Protein AF-A0A7X7YAS2-F1 (afdb_monomer)

Sequence (289 aa):
MLFSEEYGITCIGDEDWFDPILHQDTLLFIDPFAVFKSNDDLFKDSYSEIMYFFQQAFELIATSGGNKNHLSYKKAESMLLFPEVNALCLGYSKTRQGSGTGPQWAKTLTANINYIISRGVTHLSHFEELGILCEGIGPDRLSDMTANLLKNRLITYTQRICNIYNVPMKKVLVRGAYFDYTFKRWIDDQVLLPLNPYKKNSPVILVPKSFLNVLPEINSDDFSETMQLAERLRNDFNYEVDRNLDKEKIAQIAIENYDLVKEYIEIVEKRDAPNFGKLMKKTLRYVWY

Nearest PDB structures (foldseek):
  8ieq-assembly1_A  TM=1.763E-01  e=3.950E+00  Homo sapiens
  6bar-assembly1_A  TM=1.707E-01  e=6.396E+00  Thermus thermophilus HB8

Structure (mmCIF, N/CA/C/O backbone):
data_AF-A0A7X7YAS2-F1
#
_entry.id   AF-A0A7X7YAS2-F1
#
loop_
_atom_site.group_PDB
_atom_site.id
_atom_site.type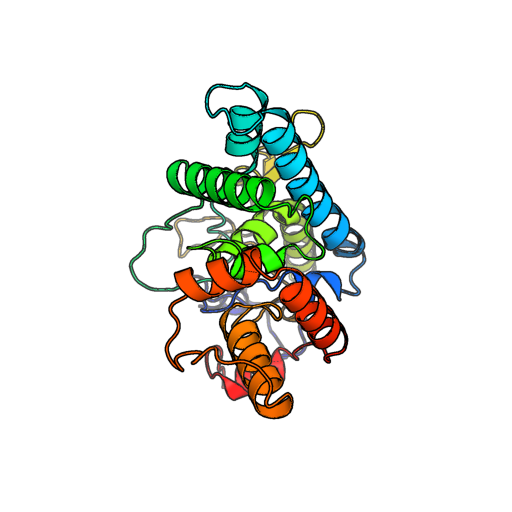_symbol
_atom_site.label_atom_id
_atom_site.label_alt_id
_atom_site.label_comp_id
_atom_site.label_asym_id
_atom_site.label_entity_id
_atom_site.label_seq_id
_atom_site.pdbx_PDB_ins_code
_atom_site.Cartn_x
_atom_site.Cartn_y
_atom_site.Cartn_z
_atom_site.occupancy
_atom_site.B_iso_or_equiv
_atom_site.auth_seq_id
_atom_site.auth_comp_id
_atom_site.auth_asym_id
_atom_site.auth_atom_id
_atom_site.pdbx_PDB_model_num
ATOM 1 N N . MET A 1 1 ? -8.447 -10.712 21.192 1.00 90.31 1 MET A N 1
ATOM 2 C CA . MET A 1 1 ? -8.880 -9.315 21.246 1.00 90.31 1 MET A CA 1
ATOM 3 C C . MET A 1 1 ? -8.922 -8.730 19.855 1.00 90.31 1 MET A C 1
ATOM 5 O O . MET A 1 1 ? -7.872 -8.421 19.278 1.00 90.31 1 MET A O 1
ATOM 9 N N . LEU A 1 2 ? -10.138 -8.677 19.334 1.00 93.88 2 LEU A N 1
ATOM 10 C CA . LEU A 1 2 ? -10.547 -7.910 18.168 1.00 93.88 2 LEU A CA 1
ATOM 11 C C . LEU A 1 2 ? -10.704 -6.426 18.530 1.00 93.88 2 LEU A C 1
ATOM 13 O O . LEU A 1 2 ? -10.742 -6.065 19.709 1.00 93.88 2 LEU A O 1
ATOM 17 N N . PHE A 1 3 ? -10.782 -5.561 17.522 1.00 95.69 3 PHE A N 1
ATOM 18 C CA . PHE A 1 3 ? -11.054 -4.142 17.733 1.00 95.69 3 PHE A CA 1
ATOM 19 C C . PHE A 1 3 ? -12.473 -3.930 18.267 1.00 95.69 3 PHE A C 1
ATOM 21 O O . PHE A 1 3 ? -12.659 -3.134 19.186 1.00 95.69 3 PHE A O 1
ATOM 28 N N . SER A 1 4 ? -13.454 -4.666 17.738 1.00 95.81 4 SER A N 1
ATOM 29 C CA . SER A 1 4 ? -14.837 -4.611 18.224 1.00 95.81 4 SER A CA 1
ATOM 30 C C . SER A 1 4 ? -14.941 -4.966 19.711 1.00 95.81 4 SER A C 1
ATOM 32 O O . SER A 1 4 ? -15.510 -4.196 20.482 1.00 95.81 4 SER A O 1
ATOM 34 N N . GLU A 1 5 ? -14.322 -6.075 20.124 1.00 95.00 5 GLU A N 1
ATOM 35 C CA . GLU A 1 5 ? -14.284 -6.548 21.513 1.00 95.00 5 GLU A CA 1
ATOM 36 C C . GLU A 1 5 ? -13.654 -5.513 22.456 1.00 95.00 5 GLU A C 1
ATOM 38 O O . GLU A 1 5 ? -14.217 -5.214 23.508 1.00 95.00 5 GLU A O 1
ATOM 43 N N . GLU A 1 6 ? -12.511 -4.935 22.069 1.00 95.88 6 GLU A N 1
ATOM 44 C CA . GLU A 1 6 ? -11.782 -3.952 22.883 1.00 95.88 6 GLU A CA 1
ATOM 45 C C . GLU A 1 6 ? -12.606 -2.683 23.142 1.00 95.88 6 GLU A C 1
ATOM 47 O O . GLU A 1 6 ? -12.538 -2.104 24.226 1.00 95.88 6 GLU A O 1
ATOM 52 N N . TYR A 1 7 ? -13.403 -2.255 22.161 1.00 95.56 7 TYR A N 1
ATOM 53 C CA . TYR A 1 7 ? -14.210 -1.038 22.254 1.00 95.56 7 TYR A CA 1
ATOM 54 C C . TYR A 1 7 ? -15.697 -1.288 22.534 1.00 95.56 7 TYR A C 1
ATOM 56 O O . TYR A 1 7 ? -16.487 -0.345 22.497 1.00 95.56 7 TYR A O 1
ATOM 64 N N . GLY A 1 8 ? -16.089 -2.528 22.844 1.00 94.69 8 GLY A N 1
ATOM 65 C CA . GLY A 1 8 ? -17.472 -2.879 23.178 1.00 94.69 8 GLY A CA 1
ATOM 66 C C . GLY A 1 8 ? -18.460 -2.709 22.019 1.00 94.69 8 GLY A C 1
ATOM 67 O O . GLY A 1 8 ? -19.639 -2.435 22.248 1.00 94.69 8 GLY A O 1
ATOM 68 N N . ILE A 1 9 ? -17.995 -2.847 20.777 1.00 94.88 9 ILE A N 1
ATOM 69 C CA . ILE A 1 9 ? -18.831 -2.780 19.578 1.00 94.88 9 ILE A CA 1
ATOM 70 C C . ILE A 1 9 ? -19.517 -4.133 19.388 1.00 94.88 9 ILE A C 1
ATOM 72 O O . ILE A 1 9 ? -18.859 -5.166 19.299 1.00 94.88 9 ILE A O 1
ATOM 76 N N . THR A 1 10 ? -20.847 -4.134 19.304 1.00 91.25 10 THR A N 1
ATOM 77 C CA . THR A 1 10 ? -21.601 -5.344 18.953 1.00 91.25 10 THR A CA 1
ATOM 78 C C . THR A 1 10 ? -21.693 -5.450 17.438 1.00 91.25 10 THR A C 1
ATOM 80 O O . THR A 1 10 ? -22.429 -4.681 16.821 1.00 91.25 10 THR A O 1
ATOM 83 N N . CYS A 1 11 ? -20.944 -6.385 16.855 1.00 86.44 11 CYS A N 1
ATOM 84 C CA . CYS A 1 11 ? -21.021 -6.687 15.430 1.00 86.44 11 CYS A CA 1
ATOM 85 C C . CYS A 1 11 ? -22.082 -7.761 15.151 1.00 86.44 11 CYS A C 1
ATOM 87 O O . CYS A 1 11 ? -22.147 -8.771 15.854 1.00 86.44 11 CYS A O 1
ATOM 89 N N . ILE A 1 12 ? -22.896 -7.555 14.119 1.00 83.25 12 ILE A N 1
ATOM 90 C CA . ILE A 1 12 ? -23.924 -8.495 13.647 1.00 83.25 12 ILE A CA 1
ATOM 91 C C . ILE A 1 12 ? -23.483 -9.266 12.391 1.00 83.25 12 ILE A C 1
ATOM 93 O O . ILE A 1 12 ? -24.159 -10.211 11.981 1.00 83.25 12 ILE A O 1
ATOM 97 N N . GLY A 1 13 ? -22.325 -8.917 11.819 1.00 79.12 13 GLY A N 1
ATOM 98 C CA . GLY A 1 13 ? -21.629 -9.668 10.773 1.00 79.12 13 GLY A CA 1
ATOM 99 C C . GLY A 1 13 ? -21.757 -9.087 9.363 1.00 79.12 13 GLY A C 1
ATOM 100 O O . GLY A 1 13 ? -21.031 -9.532 8.468 1.00 79.12 13 GLY A O 1
ATOM 101 N N . ASP A 1 14 ? -22.629 -8.100 9.157 1.00 84.25 14 ASP A N 1
ATOM 102 C CA . ASP A 1 14 ? -22.834 -7.400 7.883 1.00 84.25 14 ASP A CA 1
ATOM 103 C C . ASP A 1 14 ? -21.999 -6.116 7.751 1.00 84.25 14 ASP A C 1
ATOM 105 O O . ASP A 1 14 ? -22.081 -5.432 6.735 1.00 84.25 14 ASP A O 1
ATOM 109 N N . GLU A 1 15 ? -21.158 -5.801 8.739 1.00 90.12 15 GLU A N 1
ATOM 110 C CA . GLU A 1 15 ? -20.348 -4.592 8.714 1.00 90.12 15 GLU A CA 1
ATOM 111 C C . GLU A 1 15 ? -19.335 -4.624 7.567 1.00 90.12 15 GLU A C 1
ATOM 113 O O . GLU A 1 15 ? -18.585 -5.591 7.410 1.00 90.12 15 GLU A O 1
ATOM 118 N N . ASP A 1 16 ? -19.224 -3.526 6.825 1.00 91.19 16 ASP A N 1
ATOM 119 C CA . ASP A 1 16 ? -18.300 -3.436 5.689 1.00 91.19 16 ASP A CA 1
ATOM 120 C C . ASP A 1 16 ? -16.828 -3.268 6.098 1.00 91.19 16 ASP A C 1
ATOM 122 O O . ASP A 1 16 ? -15.933 -3.422 5.266 1.00 91.19 16 ASP A O 1
ATOM 126 N N . TRP A 1 17 ? -16.546 -2.958 7.367 1.00 94.44 17 TRP A N 1
ATOM 127 C CA . TRP A 1 17 ? -15.192 -2.741 7.877 1.00 94.44 17 TRP A CA 1
ATOM 128 C C . TRP A 1 17 ? -14.583 -4.024 8.434 1.00 94.44 17 TRP A C 1
ATOM 130 O O . TRP A 1 17 ? -15.257 -4.845 9.054 1.00 94.44 17 TRP A O 1
ATOM 140 N N . PHE A 1 18 ? -13.292 -4.223 8.188 1.00 94.69 18 PHE A N 1
ATOM 141 C CA . PHE A 1 18 ? -12.548 -5.349 8.732 1.00 94.69 18 PHE A CA 1
ATOM 142 C C . PHE A 1 18 ? -12.268 -5.116 10.210 1.00 94.69 18 PHE A C 1
ATOM 144 O O . PHE A 1 18 ? -11.725 -4.073 10.563 1.00 94.69 18 PHE A O 1
ATOM 151 N N . ASP A 1 19 ? -12.595 -6.102 11.042 1.00 94.50 19 ASP A N 1
ATOM 152 C CA . ASP A 1 19 ? -12.338 -6.083 12.476 1.00 94.50 19 ASP A CA 1
ATOM 153 C C . ASP A 1 19 ? -10.987 -6.754 12.785 1.00 94.50 19 ASP A C 1
ATOM 155 O O . ASP A 1 19 ? -10.897 -7.992 12.779 1.00 94.50 19 ASP A O 1
ATOM 159 N N . PRO A 1 20 ? -9.904 -5.967 12.974 1.00 93.19 20 PRO A N 1
ATOM 160 C CA . PRO A 1 20 ? -8.566 -6.510 13.108 1.00 93.19 20 PRO A CA 1
ATOM 161 C C . PRO A 1 20 ? -8.332 -7.141 14.478 1.00 93.19 20 PRO A C 1
ATOM 163 O O . PRO A 1 20 ? -8.783 -6.657 15.516 1.00 93.19 20 PRO A O 1
ATOM 166 N N . ILE A 1 21 ? -7.489 -8.170 14.494 1.00 92.44 21 ILE A N 1
ATOM 167 C CA . ILE A 1 21 ? -6.924 -8.701 15.732 1.00 92.44 21 ILE A CA 1
ATOM 168 C C . ILE A 1 21 ? -5.838 -7.728 16.214 1.00 92.44 21 ILE A C 1
ATOM 170 O O . ILE A 1 21 ? -4.837 -7.522 15.540 1.00 92.44 21 ILE A O 1
ATOM 174 N N . LEU A 1 22 ? -5.997 -7.122 17.391 1.00 91.94 22 LEU A N 1
ATOM 175 C CA . LEU A 1 22 ? -5.127 -6.008 17.799 1.00 91.94 22 LEU A CA 1
ATOM 176 C C . LEU A 1 22 ? -3.708 -6.426 18.218 1.00 91.94 22 LEU A C 1
ATOM 178 O O . LEU A 1 22 ? -2.770 -5.633 18.133 1.00 91.94 22 LEU A O 1
ATOM 182 N N . HIS A 1 23 ? -3.522 -7.663 18.669 1.00 88.69 23 HIS A N 1
ATOM 183 C CA . HIS A 1 23 ? -2.246 -8.137 19.218 1.00 88.69 23 HIS A CA 1
ATOM 184 C C . HIS A 1 23 ? -1.379 -8.904 18.206 1.00 88.69 23 HIS A C 1
ATOM 186 O O . HIS A 1 23 ? -0.252 -9.271 18.532 1.00 88.69 23 HIS A O 1
ATOM 192 N N . GLN A 1 24 ? -1.872 -9.145 16.990 1.00 86.94 24 GLN A N 1
ATOM 193 C CA . GLN A 1 24 ? -1.135 -9.842 15.934 1.00 86.94 24 GLN A CA 1
ATOM 194 C C . GLN A 1 24 ? -1.603 -9.388 14.556 1.00 86.94 24 GLN A C 1
ATOM 196 O O . GLN A 1 24 ? -2.722 -8.913 14.408 1.00 86.94 24 GLN A O 1
ATOM 201 N N . ASP A 1 25 ? -0.773 -9.584 13.539 1.00 86.38 25 ASP A N 1
ATOM 202 C CA . ASP A 1 25 ? -1.177 -9.263 12.174 1.00 86.38 25 ASP A CA 1
ATOM 203 C C . ASP A 1 25 ? -1.967 -10.421 11.552 1.00 86.38 25 ASP A C 1
ATOM 205 O O . ASP A 1 25 ? -1.666 -11.600 11.772 1.00 86.38 25 ASP A O 1
ATOM 209 N N . THR A 1 26 ? -2.999 -10.082 10.782 1.00 87.69 26 THR A N 1
ATOM 210 C CA . THR A 1 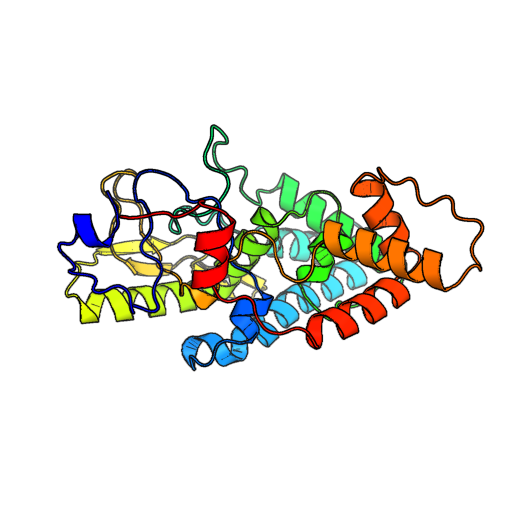26 ? -3.795 -11.058 10.030 1.00 87.69 26 THR A CA 1
ATOM 211 C C . THR A 1 26 ? -3.186 -11.237 8.643 1.00 87.69 26 THR A C 1
ATOM 213 O O . THR A 1 26 ? -2.876 -10.246 7.987 1.00 87.69 26 THR A O 1
ATOM 216 N N . LEU A 1 27 ? -3.040 -12.486 8.177 1.00 88.25 27 LEU A N 1
ATOM 217 C CA . LEU A 1 27 ? -2.426 -12.827 6.883 1.00 88.25 27 LEU A CA 1
ATOM 218 C C . LEU A 1 27 ? -3.356 -12.522 5.689 1.00 88.25 27 LEU A C 1
ATOM 220 O O . LEU A 1 27 ? -3.785 -13.414 4.946 1.00 88.25 27 LEU A O 1
ATOM 224 N N . LEU A 1 28 ? -3.669 -11.240 5.556 1.00 90.06 28 LEU A N 1
ATOM 225 C CA . LEU A 1 28 ? -4.466 -10.589 4.530 1.00 90.06 28 LEU A CA 1
ATOM 226 C C . LEU A 1 28 ? -3.710 -9.343 4.061 1.00 90.06 28 LEU A C 1
ATOM 228 O O . LEU A 1 28 ? -2.902 -8.778 4.800 1.00 90.06 28 LEU A O 1
ATOM 232 N N . PHE A 1 29 ? -3.993 -8.929 2.836 1.00 90.69 29 PHE A N 1
ATOM 233 C CA . PHE A 1 29 ? -3.328 -7.831 2.148 1.00 90.69 29 PHE A CA 1
ATOM 234 C C . PHE A 1 29 ? -4.380 -6.930 1.507 1.00 90.69 29 PHE A C 1
ATOM 236 O O . PHE A 1 29 ? -5.430 -7.418 1.089 1.00 90.69 29 PHE A O 1
ATOM 243 N N . ILE A 1 30 ? -4.103 -5.630 1.430 1.00 91.75 30 ILE A N 1
ATOM 244 C CA . ILE A 1 30 ? -4.902 -4.708 0.624 1.00 91.75 30 ILE A CA 1
ATOM 245 C C . ILE A 1 30 ? -4.602 -5.000 -0.846 1.00 91.75 30 ILE A C 1
ATOM 247 O O . ILE A 1 30 ? -3.454 -4.898 -1.280 1.00 91.75 30 ILE A O 1
ATOM 251 N N . ASP A 1 31 ? -5.637 -5.369 -1.589 1.00 89.69 31 ASP A N 1
ATOM 252 C CA . ASP A 1 31 ? -5.585 -5.601 -3.027 1.00 89.69 31 ASP A CA 1
ATOM 253 C C . ASP A 1 31 ? -5.894 -4.284 -3.756 1.00 89.69 31 ASP A C 1
ATOM 255 O O . ASP A 1 31 ? -7.014 -3.776 -3.617 1.00 89.69 31 ASP A O 1
ATOM 259 N N . PRO A 1 32 ? -4.934 -3.684 -4.487 1.00 87.56 32 PRO A N 1
ATOM 260 C CA . PRO A 1 32 ? -5.156 -2.387 -5.122 1.00 87.56 32 PRO A CA 1
ATOM 261 C C . PRO A 1 32 ? -6.325 -2.455 -6.114 1.00 87.56 32 PRO A C 1
ATOM 263 O O . PRO A 1 32 ? -7.181 -1.571 -6.112 1.00 87.56 32 PRO A O 1
ATOM 266 N N . PHE A 1 33 ? -6.468 -3.566 -6.834 1.00 83.50 33 PHE A N 1
ATOM 267 C CA . PHE A 1 33 ? -7.555 -3.786 -7.775 1.00 83.50 33 PHE A CA 1
ATOM 268 C C . PHE A 1 33 ? -8.931 -3.780 -7.100 1.00 83.50 33 PHE A C 1
ATOM 270 O O . PHE A 1 33 ? -9.890 -3.188 -7.603 1.00 83.50 33 PHE A O 1
ATOM 277 N N . ALA A 1 34 ? -9.027 -4.371 -5.907 1.00 86.19 34 ALA A N 1
ATOM 278 C CA . ALA A 1 34 ? -10.258 -4.362 -5.123 1.00 86.19 34 ALA A CA 1
ATOM 279 C C . ALA A 1 34 ? -10.615 -2.952 -4.623 1.00 86.19 34 ALA A C 1
ATOM 281 O O . ALA A 1 34 ? -11.795 -2.596 -4.565 1.00 86.19 34 ALA A O 1
ATOM 282 N N . VAL A 1 35 ? -9.610 -2.120 -4.324 1.00 88.38 35 VAL A N 1
ATOM 283 C CA . VAL A 1 35 ? -9.818 -0.699 -4.014 1.00 88.38 35 VAL A CA 1
ATOM 284 C C . VAL A 1 35 ? -10.406 0.039 -5.220 1.00 88.38 35 VAL A C 1
ATOM 286 O O . VAL A 1 35 ? -11.300 0.868 -5.050 1.00 88.38 35 VAL A O 1
ATOM 289 N N . PHE A 1 36 ? -9.952 -0.263 -6.439 1.00 81.56 36 PHE A N 1
ATOM 290 C CA . PHE A 1 36 ? -10.430 0.405 -7.660 1.00 81.56 36 PHE A CA 1
ATOM 291 C C . PHE A 1 36 ? -11.895 0.093 -7.967 1.00 81.56 36 PHE A C 1
ATOM 293 O O . PHE A 1 36 ? -12.605 0.934 -8.512 1.00 81.56 36 PHE A O 1
ATOM 300 N N . LYS A 1 37 ? -12.371 -1.090 -7.565 1.00 81.75 37 LYS A N 1
ATOM 301 C CA . LYS A 1 37 ? -13.780 -1.496 -7.683 1.00 81.75 37 LYS A CA 1
ATOM 302 C C . LYS A 1 37 ? -14.670 -0.960 -6.547 1.00 81.75 37 LYS A C 1
ATOM 304 O O . LYS A 1 37 ? -15.840 -1.332 -6.463 1.00 81.75 37 LYS A O 1
ATOM 309 N N . SER A 1 38 ? -14.140 -0.116 -5.656 1.00 86.06 38 SER A N 1
ATOM 310 C CA . SER A 1 38 ? -14.908 0.483 -4.562 1.00 86.06 38 SER A CA 1
ATOM 311 C C . SER A 1 38 ? -16.034 1.385 -5.072 1.00 86.06 38 SER A C 1
ATOM 313 O O . SER A 1 38 ? -15.819 2.233 -5.933 1.00 86.06 38 SER A O 1
ATOM 315 N N . ASN A 1 39 ? -17.212 1.274 -4.453 1.00 86.69 39 ASN A N 1
ATOM 316 C CA . ASN A 1 39 ? -18.335 2.194 -4.670 1.00 86.69 39 ASN A CA 1
ATOM 317 C C . ASN A 1 39 ? -18.395 3.339 -3.635 1.00 86.69 39 ASN A C 1
ATOM 319 O O . ASN A 1 39 ? -19.285 4.180 -3.718 1.00 86.69 39 ASN A O 1
ATOM 323 N N . ASP A 1 40 ? -17.496 3.374 -2.642 1.00 92.44 40 ASP A N 1
ATOM 324 C CA . ASP A 1 40 ? -17.414 4.492 -1.687 1.00 92.44 40 ASP A CA 1
ATOM 325 C C . ASP A 1 40 ? -16.691 5.678 -2.338 1.00 92.44 40 ASP A C 1
ATOM 327 O O . ASP A 1 40 ? -15.519 5.573 -2.717 1.00 92.44 40 ASP A O 1
ATOM 331 N N . ASP A 1 41 ? -17.383 6.818 -2.414 1.00 93.62 41 ASP A N 1
ATOM 332 C CA . ASP A 1 41 ? -16.883 8.078 -2.974 1.00 93.62 41 ASP A CA 1
ATOM 333 C C . ASP A 1 41 ? -15.540 8.520 -2.373 1.00 93.62 41 ASP A C 1
ATOM 335 O O . ASP A 1 41 ? -14.739 9.155 -3.059 1.00 93.62 41 ASP A O 1
ATOM 339 N N . LEU A 1 42 ? -15.248 8.155 -1.116 1.00 95.25 42 LEU A N 1
ATOM 340 C CA . LEU A 1 42 ? -13.961 8.439 -0.475 1.00 95.25 42 LEU A CA 1
ATOM 341 C C . LEU A 1 42 ? -12.776 7.854 -1.257 1.00 95.25 42 LEU A C 1
ATOM 343 O O . LEU A 1 42 ? -11.693 8.439 -1.238 1.00 95.25 42 LEU A O 1
ATOM 347 N N . PHE A 1 43 ? -12.979 6.728 -1.945 1.00 95.19 43 PHE A N 1
ATOM 348 C CA . PHE A 1 43 ? -11.939 5.975 -2.646 1.00 95.19 43 PHE A CA 1
ATOM 349 C C . PHE A 1 43 ? -12.028 6.056 -4.174 1.00 95.19 43 PHE A C 1
ATOM 351 O O . PHE A 1 43 ? -11.180 5.467 -4.842 1.00 95.19 43 PHE A O 1
ATOM 358 N N . LYS A 1 44 ? -12.980 6.810 -4.734 1.00 90.62 44 LYS A N 1
ATOM 359 C CA . LYS A 1 44 ? -13.249 6.874 -6.180 1.00 90.62 44 LYS A CA 1
ATOM 360 C C . LYS A 1 44 ? -12.019 7.188 -7.047 1.00 90.62 44 LYS A C 1
ATOM 362 O O . LYS A 1 44 ? -11.848 6.590 -8.102 1.00 90.62 44 LYS A O 1
ATOM 367 N N . ASP A 1 45 ? -11.140 8.076 -6.583 1.00 91.38 45 ASP A N 1
ATOM 368 C CA . ASP A 1 45 ? -9.948 8.509 -7.335 1.00 91.38 45 ASP A CA 1
ATOM 369 C C . ASP A 1 45 ? -8.661 7.758 -6.943 1.00 91.38 45 ASP A C 1
ATOM 371 O O . ASP A 1 45 ? -7.563 8.139 -7.354 1.00 91.38 45 ASP A O 1
ATOM 375 N N . SER A 1 46 ? -8.768 6.690 -6.140 1.00 92.69 46 SER A N 1
ATOM 376 C CA . SER A 1 46 ? -7.603 5.974 -5.593 1.00 92.69 46 SER A CA 1
ATOM 377 C C . SER A 1 46 ? -6.706 5.399 -6.688 1.00 92.69 46 SER A C 1
ATOM 379 O O . SER A 1 46 ? -5.486 5.496 -6.586 1.00 92.69 46 SER A O 1
ATOM 381 N N . TYR A 1 47 ? -7.303 4.841 -7.747 1.00 89.75 47 TYR A N 1
ATOM 382 C CA . TYR A 1 47 ? -6.565 4.277 -8.878 1.00 89.75 47 TYR A CA 1
ATOM 383 C C . TYR A 1 47 ? -5.716 5.327 -9.586 1.00 89.75 47 TYR A C 1
ATOM 385 O O . TYR A 1 47 ? -4.497 5.196 -9.675 1.00 89.75 47 TYR A O 1
ATOM 393 N N . SER A 1 48 ? -6.364 6.404 -10.037 1.00 90.81 48 SER A N 1
ATOM 394 C CA . SER A 1 48 ? -5.717 7.500 -10.753 1.00 90.81 48 SER A CA 1
ATOM 395 C C . SER A 1 48 ? -4.593 8.118 -9.929 1.00 90.81 48 SER A C 1
ATOM 397 O O . SER A 1 48 ? -3.542 8.445 -10.473 1.00 90.81 48 SER A O 1
ATOM 399 N N . GLU A 1 49 ? -4.780 8.246 -8.613 1.00 93.19 49 GLU A N 1
ATOM 400 C CA . GLU A 1 49 ? -3.746 8.762 -7.721 1.00 93.19 49 GLU A CA 1
ATOM 401 C C . GLU A 1 49 ? -2.540 7.820 -7.601 1.00 93.19 49 GLU A C 1
ATOM 403 O O . GLU A 1 49 ? -1.398 8.269 -7.728 1.00 93.19 49 GLU A O 1
ATOM 408 N N . ILE A 1 50 ? -2.775 6.519 -7.398 1.00 93.88 50 ILE A N 1
ATOM 409 C CA . ILE A 1 50 ? -1.700 5.521 -7.316 1.00 93.88 50 ILE A CA 1
ATOM 410 C C . ILE A 1 50 ? -0.921 5.480 -8.634 1.00 93.88 50 ILE A C 1
ATOM 412 O O . ILE A 1 50 ? 0.308 5.579 -8.630 1.00 93.88 50 ILE A O 1
ATOM 416 N N . MET A 1 51 ? -1.622 5.413 -9.767 1.00 92.88 51 MET A N 1
ATOM 417 C CA . MET A 1 51 ? -0.995 5.417 -11.088 1.00 92.88 51 MET A CA 1
ATOM 418 C C . MET A 1 51 ? -0.203 6.701 -11.336 1.00 92.88 51 MET A C 1
ATOM 420 O O . MET A 1 51 ? 0.935 6.639 -11.801 1.00 92.88 51 MET A O 1
ATOM 424 N N . TYR A 1 52 ? -0.744 7.862 -10.959 1.00 94.56 52 TYR A N 1
ATOM 425 C CA . TYR A 1 52 ? -0.045 9.139 -11.090 1.00 94.56 52 TYR A CA 1
ATOM 426 C C . TYR A 1 52 ? 1.245 9.189 -10.261 1.00 94.56 52 TYR A C 1
ATOM 428 O O . TYR A 1 52 ? 2.273 9.670 -10.745 1.00 94.56 52 TYR A O 1
ATOM 436 N N . PHE A 1 53 ? 1.239 8.649 -9.039 1.00 95.81 53 PHE A N 1
ATOM 437 C CA . PHE A 1 53 ? 2.444 8.548 -8.215 1.00 95.81 53 PHE A CA 1
ATOM 438 C C . PHE A 1 53 ? 3.557 7.753 -8.916 1.00 95.81 53 PHE A C 1
ATOM 440 O O . PHE A 1 53 ? 4.695 8.231 -9.007 1.00 95.81 53 PHE A O 1
ATOM 447 N N . PHE A 1 54 ? 3.240 6.563 -9.438 1.00 94.38 54 PHE A N 1
ATOM 448 C CA . PHE A 1 54 ? 4.236 5.729 -10.116 1.00 94.38 54 PHE A CA 1
ATOM 449 C C . PHE A 1 54 ? 4.661 6.313 -11.457 1.00 94.38 54 PHE A C 1
ATOM 451 O O . PHE A 1 54 ? 5.851 6.290 -11.760 1.00 94.38 54 PHE A O 1
ATOM 458 N N . GLN A 1 55 ? 3.750 6.938 -12.200 1.00 94.06 55 GLN A N 1
ATOM 459 C CA . GLN A 1 55 ? 4.088 7.661 -13.422 1.00 94.06 55 GLN A CA 1
ATOM 460 C C . GLN A 1 55 ? 5.142 8.750 -13.157 1.00 94.06 55 GLN A C 1
ATOM 462 O O . GLN A 1 55 ? 6.152 8.822 -13.856 1.00 94.06 55 GLN A O 1
ATOM 467 N N . GLN A 1 56 ? 4.985 9.540 -12.087 1.00 95.31 56 GLN A N 1
ATOM 468 C CA . GLN A 1 56 ? 5.991 10.533 -11.690 1.00 95.31 56 GLN A CA 1
ATOM 469 C C . GLN A 1 56 ? 7.345 9.893 -11.334 1.00 95.31 56 GLN A C 1
ATOM 471 O O . GLN A 1 56 ? 8.398 10.464 -11.630 1.00 95.31 56 GLN A O 1
ATOM 476 N N . ALA A 1 57 ? 7.346 8.712 -10.708 1.00 95.31 57 ALA A N 1
ATOM 477 C CA . ALA A 1 57 ? 8.578 7.979 -10.421 1.00 95.31 57 ALA A CA 1
ATOM 478 C C . ALA A 1 57 ? 9.258 7.475 -11.709 1.00 95.31 57 ALA A C 1
ATOM 480 O O . ALA A 1 57 ? 10.465 7.671 -11.869 1.00 95.31 57 ALA A O 1
ATOM 481 N N . PHE A 1 58 ? 8.492 6.898 -12.643 1.00 94.88 58 PHE A N 1
ATOM 482 C CA . PHE A 1 58 ? 8.978 6.455 -13.954 1.00 94.88 58 PHE A CA 1
ATOM 483 C C . PHE A 1 58 ? 9.601 7.615 -14.738 1.00 94.88 58 PHE A C 1
ATOM 485 O O . PHE A 1 58 ? 10.736 7.502 -15.200 1.00 94.88 58 PHE A O 1
ATOM 492 N N . GLU A 1 59 ? 8.921 8.760 -14.817 1.00 95.06 59 GLU A N 1
ATOM 493 C CA . GLU A 1 59 ? 9.411 9.958 -15.513 1.00 95.06 59 GLU A CA 1
ATOM 494 C C . GLU A 1 59 ? 10.735 10.474 -14.936 1.00 95.06 59 GLU A C 1
ATOM 496 O O . GLU A 1 59 ? 11.661 10.807 -15.682 1.00 95.06 59 GLU A O 1
ATOM 501 N N . LEU A 1 60 ? 10.863 10.515 -13.607 1.00 96.56 60 LEU A N 1
ATOM 502 C CA . LEU A 1 60 ? 12.094 10.943 -12.940 1.00 96.56 60 LEU A CA 1
ATOM 503 C C . LEU A 1 60 ? 13.264 9.989 -13.210 1.00 96.56 60 LEU A C 1
ATOM 505 O O . LEU A 1 60 ? 14.393 10.446 -13.427 1.00 96.56 60 LEU A O 1
ATOM 509 N N . ILE A 1 61 ? 13.004 8.681 -13.206 1.00 96.50 61 ILE A N 1
ATOM 510 C CA . ILE A 1 61 ? 14.014 7.658 -13.493 1.00 96.50 61 ILE A CA 1
ATOM 511 C C . ILE A 1 61 ? 14.414 7.718 -14.971 1.00 96.50 61 ILE A C 1
ATOM 513 O O . ILE A 1 61 ? 15.609 7.792 -15.264 1.00 96.50 61 ILE A O 1
ATOM 517 N N . ALA A 1 62 ? 13.456 7.807 -15.893 1.00 94.69 62 ALA A N 1
ATOM 518 C CA . ALA A 1 62 ? 13.725 7.955 -17.323 1.00 94.69 62 ALA A CA 1
ATOM 519 C C . ALA A 1 62 ? 14.547 9.222 -17.618 1.00 94.69 62 ALA A C 1
ATOM 521 O O . ALA A 1 62 ? 15.574 9.153 -18.292 1.00 94.69 62 ALA A O 1
ATOM 522 N N . THR A 1 63 ? 14.174 10.360 -17.020 1.00 95.56 63 THR A N 1
ATOM 523 C CA . THR A 1 63 ? 14.903 11.639 -17.144 1.00 95.56 63 THR A CA 1
ATOM 524 C C . THR A 1 63 ? 16.355 11.525 -16.684 1.00 95.56 63 THR A C 1
ATOM 526 O O . THR A 1 63 ? 17.233 12.210 -17.200 1.00 95.56 63 THR A O 1
ATOM 529 N N . SER A 1 64 ? 16.635 10.662 -15.705 1.00 96.38 64 SER A N 1
ATOM 530 C CA . SER A 1 64 ? 17.997 10.459 -15.211 1.00 96.38 64 SER A CA 1
ATOM 531 C C . SER A 1 64 ? 18.894 9.637 -16.144 1.00 96.38 64 SER A C 1
ATOM 533 O O . SER A 1 64 ? 20.097 9.551 -15.886 1.00 96.38 64 SER A O 1
ATOM 535 N N . GLY A 1 65 ? 18.331 8.981 -17.168 1.00 93.19 65 GLY A N 1
ATOM 536 C CA . GLY A 1 65 ? 19.051 8.024 -18.015 1.00 93.19 65 GLY A CA 1
ATOM 537 C C . GLY A 1 65 ? 19.646 6.846 -17.231 1.00 93.19 65 GLY A C 1
ATOM 538 O O . GLY A 1 65 ? 20.682 6.311 -17.615 1.00 93.19 65 GLY A O 1
ATOM 539 N N . GLY A 1 66 ? 19.065 6.508 -16.075 1.00 89.06 66 GLY A N 1
ATOM 540 C CA . GLY A 1 66 ? 19.578 5.492 -15.151 1.00 89.06 66 GLY A CA 1
ATOM 541 C C . GLY A 1 66 ? 20.819 5.889 -14.349 1.00 89.06 66 GLY A C 1
ATOM 542 O O . GLY A 1 66 ? 21.384 5.062 -13.626 1.00 89.06 66 GLY A O 1
ATOM 543 N N . ASN A 1 67 ? 21.253 7.151 -14.416 1.00 95.31 67 ASN A N 1
ATOM 544 C CA . ASN A 1 67 ? 22.371 7.632 -13.614 1.00 95.31 67 ASN A CA 1
ATOM 545 C C . ASN A 1 67 ? 21.950 7.836 -12.149 1.00 95.31 67 ASN A C 1
ATOM 547 O O . ASN A 1 67 ? 21.334 8.842 -11.795 1.00 95.31 67 ASN A O 1
ATOM 551 N N . LYS A 1 68 ? 22.388 6.926 -11.272 1.00 94.50 68 LYS A N 1
ATOM 552 C CA . LYS A 1 68 ? 22.104 6.947 -9.823 1.00 94.50 68 LYS A CA 1
ATOM 553 C C . LYS A 1 68 ? 22.546 8.230 -9.104 1.00 94.50 68 LYS A C 1
ATOM 555 O O . LYS A 1 68 ? 22.022 8.563 -8.043 1.00 94.50 68 LYS A O 1
ATOM 560 N N . ASN A 1 69 ? 23.510 8.965 -9.661 1.00 95.62 69 ASN A N 1
ATOM 561 C CA . ASN A 1 69 ? 23.980 10.227 -9.088 1.00 95.62 69 ASN A CA 1
ATOM 562 C C . ASN A 1 69 ? 23.148 11.442 -9.523 1.00 95.62 69 ASN A C 1
ATOM 564 O O . ASN A 1 69 ? 23.268 12.498 -8.895 1.00 95.62 69 ASN A O 1
ATOM 568 N N . HIS A 1 70 ? 22.305 11.298 -10.549 1.00 97.75 70 HIS A N 1
ATOM 569 C CA . HIS A 1 70 ? 21.442 12.357 -11.058 1.00 97.75 70 HIS A CA 1
ATOM 570 C C . HIS A 1 70 ? 20.373 12.753 -10.030 1.00 97.75 70 HIS A C 1
ATOM 572 O O . HIS A 1 70 ? 19.831 11.909 -9.312 1.00 97.75 70 HIS A O 1
ATOM 578 N N . LEU A 1 71 ? 20.028 14.044 -9.982 1.00 96.88 71 LEU A N 1
ATOM 579 C CA . LEU A 1 71 ? 19.056 14.568 -9.018 1.00 96.88 71 LEU A CA 1
ATOM 580 C C . LEU A 1 71 ? 17.679 13.908 -9.169 1.00 96.88 71 LEU A C 1
ATOM 582 O O . LEU A 1 71 ? 17.090 13.519 -8.164 1.00 96.88 71 LEU A O 1
ATOM 586 N N . SER A 1 72 ? 17.199 13.711 -10.401 1.00 97.19 72 SER A N 1
ATOM 587 C CA . SER A 1 72 ? 15.920 13.030 -10.660 1.00 97.19 72 SER A CA 1
ATOM 588 C C . SER A 1 72 ? 15.902 11.585 -10.154 1.00 97.19 72 SER A C 1
ATOM 590 O O . SER A 1 72 ? 14.913 11.182 -9.551 1.00 97.19 72 SER A O 1
ATOM 592 N N . TYR A 1 73 ? 17.005 10.835 -10.293 1.00 97.56 73 TYR A N 1
ATOM 593 C CA . TYR A 1 73 ? 17.091 9.461 -9.781 1.00 97.56 73 TYR A CA 1
ATOM 594 C C . TYR A 1 73 ? 16.983 9.444 -8.253 1.00 97.56 73 TYR A C 1
ATOM 596 O O . TYR A 1 73 ? 16.155 8.738 -7.685 1.00 97.56 73 TYR A O 1
ATOM 604 N N . LYS A 1 74 ? 17.770 10.292 -7.575 1.00 96.69 74 LYS A N 1
ATOM 605 C CA . LYS A 1 74 ? 17.716 10.433 -6.109 1.00 96.69 74 LYS A CA 1
ATOM 606 C C . LYS A 1 74 ? 16.341 10.893 -5.629 1.00 96.69 74 LYS A C 1
ATOM 608 O O . LYS A 1 74 ? 15.894 10.497 -4.555 1.00 96.69 74 LYS A O 1
ATOM 613 N N . LYS A 1 75 ? 15.664 11.732 -6.419 1.00 97.00 75 LYS A N 1
ATOM 614 C CA . LYS A 1 75 ? 14.313 12.191 -6.112 1.00 97.00 75 LYS A CA 1
ATOM 615 C C . LYS A 1 75 ? 13.296 11.059 -6.225 1.00 97.00 75 LYS A C 1
ATOM 617 O O . LYS A 1 75 ? 12.507 10.909 -5.299 1.00 97.00 75 LYS A O 1
ATOM 622 N N . ALA A 1 76 ? 13.354 10.250 -7.284 1.00 96.44 76 ALA A N 1
ATOM 623 C CA . ALA A 1 76 ? 12.522 9.057 -7.422 1.00 96.44 76 ALA A CA 1
ATOM 624 C C . ALA A 1 76 ? 12.760 8.071 -6.269 1.00 96.44 76 ALA A C 1
ATOM 626 O O . ALA A 1 76 ? 11.804 7.641 -5.634 1.00 96.44 76 ALA A O 1
ATOM 627 N N . GLU A 1 77 ? 14.022 7.807 -5.914 1.00 96.12 77 GLU A N 1
ATOM 628 C CA . GLU A 1 77 ? 14.374 6.948 -4.774 1.00 96.12 77 GLU A CA 1
ATOM 629 C C . GLU A 1 77 ? 13.774 7.465 -3.457 1.00 96.12 77 GLU A C 1
ATOM 631 O O . GLU A 1 77 ? 13.221 6.695 -2.677 1.00 96.12 77 GLU A O 1
ATOM 636 N N . SER A 1 78 ? 13.806 8.782 -3.228 1.00 94.75 78 SER A N 1
ATOM 637 C CA . SER A 1 78 ? 13.161 9.399 -2.063 1.00 94.75 78 SER A CA 1
ATOM 638 C C . SER A 1 78 ? 11.632 9.324 -2.100 1.00 94.75 78 SER A C 1
ATOM 640 O O . SER A 1 78 ? 11.022 9.303 -1.033 1.00 94.75 78 SER A O 1
ATOM 642 N N . MET A 1 79 ? 11.005 9.347 -3.279 1.00 95.06 79 MET A N 1
ATOM 643 C CA . MET A 1 79 ? 9.552 9.179 -3.407 1.00 95.06 79 MET A CA 1
ATOM 644 C C . MET A 1 79 ? 9.153 7.743 -3.075 1.00 95.06 79 MET A C 1
ATOM 646 O O . MET A 1 79 ? 8.251 7.528 -2.271 1.00 95.06 79 MET A O 1
ATOM 650 N N . LEU A 1 80 ? 9.892 6.777 -3.625 1.00 94.50 80 LEU A N 1
ATOM 651 C CA . LEU A 1 80 ? 9.692 5.336 -3.456 1.00 94.50 80 LEU A CA 1
ATOM 652 C C . LEU A 1 80 ? 10.096 4.818 -2.062 1.00 94.50 80 LEU A C 1
ATOM 654 O O . LEU A 1 80 ? 9.976 3.627 -1.780 1.00 94.50 80 LEU A O 1
ATOM 658 N N . LEU A 1 81 ? 10.557 5.699 -1.173 1.00 92.19 81 LEU A N 1
ATOM 659 C CA . LEU A 1 81 ? 10.753 5.415 0.244 1.00 92.19 81 LEU A CA 1
ATOM 660 C C . LEU A 1 81 ? 9.417 5.527 0.986 1.00 92.19 81 LEU A C 1
ATOM 662 O O . LEU A 1 81 ? 9.122 6.552 1.601 1.00 92.19 81 LEU A O 1
ATOM 666 N N . PHE A 1 82 ? 8.602 4.476 0.919 1.00 89.62 82 PHE A N 1
ATOM 667 C CA . PHE A 1 82 ? 7.326 4.457 1.630 1.00 89.62 82 PHE A CA 1
ATOM 668 C C . PHE A 1 82 ? 7.550 4.352 3.153 1.00 89.62 82 PHE A C 1
ATOM 670 O O . PHE A 1 82 ? 8.407 3.581 3.603 1.00 89.62 82 PHE A O 1
ATOM 677 N N . PRO A 1 83 ? 6.800 5.110 3.969 1.00 81.75 83 PRO A N 1
ATOM 678 C CA . PRO A 1 83 ? 6.777 4.936 5.418 1.00 81.75 83 PRO A CA 1
ATOM 679 C C . PRO A 1 83 ? 6.199 3.575 5.839 1.00 81.75 83 PRO A C 1
ATOM 681 O O . PRO A 1 83 ? 5.404 2.966 5.132 1.00 81.75 83 PRO A O 1
ATOM 684 N N . GLU A 1 84 ? 6.542 3.102 7.033 1.00 73.88 84 GLU A N 1
ATOM 685 C CA . GLU A 1 84 ? 5.951 1.881 7.596 1.00 73.88 84 GLU A CA 1
ATOM 686 C C . GLU A 1 84 ? 4.500 2.123 8.067 1.00 73.88 84 GLU A C 1
ATOM 688 O O . GLU A 1 84 ? 4.207 3.160 8.672 1.00 73.88 84 GLU A O 1
ATOM 693 N N . VAL A 1 85 ? 3.587 1.168 7.828 1.00 75.25 85 VAL A N 1
ATOM 694 C CA . VAL A 1 85 ? 2.162 1.261 8.218 1.00 75.25 85 VAL A CA 1
ATOM 695 C C . VAL A 1 85 ? 1.788 0.186 9.242 1.00 75.25 85 VAL A C 1
ATOM 697 O O . VAL A 1 85 ? 0.972 -0.695 9.000 1.00 75.25 85 VAL A O 1
ATOM 700 N N . ASN A 1 86 ? 2.330 0.299 10.453 1.00 76.38 86 ASN A N 1
ATOM 701 C CA . ASN A 1 86 ? 2.053 -0.652 11.544 1.00 76.38 86 ASN A CA 1
ATOM 702 C C . ASN A 1 86 ? 0.642 -0.555 12.156 1.00 76.38 86 ASN A C 1
ATOM 704 O O . ASN A 1 86 ? 0.306 -1.310 13.069 1.00 76.38 86 ASN A O 1
ATOM 708 N N . ALA A 1 87 ? -0.185 0.375 11.675 1.00 85.38 87 ALA A N 1
ATOM 709 C CA . ALA A 1 87 ? -1.508 0.659 12.224 1.00 85.38 87 ALA A CA 1
ATOM 710 C C . ALA A 1 87 ? -2.621 -0.276 11.708 1.00 85.38 87 ALA A C 1
ATOM 712 O O . ALA A 1 87 ? -3.712 -0.270 12.270 1.00 85.38 87 ALA A O 1
ATOM 713 N N . LEU A 1 88 ? -2.364 -1.066 10.658 1.00 87.50 88 LEU A N 1
ATOM 714 C CA . LEU A 1 88 ? -3.392 -1.870 9.979 1.00 87.50 88 LEU A CA 1
ATOM 715 C C . LEU A 1 88 ? -3.636 -3.250 10.608 1.00 87.50 88 LEU A C 1
ATOM 717 O O . LEU A 1 88 ? -4.705 -3.820 10.430 1.00 87.50 88 LEU A O 1
ATOM 721 N N . CYS A 1 89 ? -2.660 -3.796 11.341 1.00 86.56 89 CYS A N 1
ATOM 722 C CA . CYS A 1 89 ? -2.690 -5.182 11.841 1.00 86.56 89 CYS A CA 1
ATOM 723 C C . CYS A 1 89 ? -2.902 -6.233 10.723 1.00 86.56 89 CYS A C 1
ATOM 725 O O . CYS A 1 89 ? -3.596 -7.237 10.904 1.00 86.56 89 CYS A O 1
ATOM 727 N N . LEU A 1 90 ? -2.290 -5.991 9.561 1.00 85.31 90 LEU A N 1
ATOM 728 C CA . LEU A 1 90 ? -2.303 -6.849 8.375 1.00 85.31 90 LEU A CA 1
ATOM 729 C C . LEU A 1 90 ? -0.875 -7.271 8.015 1.00 85.31 90 LEU A C 1
ATOM 731 O O . LEU A 1 90 ? 0.076 -6.551 8.315 1.00 85.31 90 LEU A O 1
ATOM 735 N N . GLY A 1 91 ? -0.734 -8.415 7.349 1.00 80.19 91 GLY A N 1
ATOM 736 C CA . GLY A 1 91 ? 0.529 -8.899 6.799 1.00 80.19 91 GLY A CA 1
ATOM 737 C C . GLY A 1 91 ? 1.023 -10.219 7.396 1.00 80.19 91 GLY A C 1
ATOM 738 O O . GLY A 1 91 ? 0.287 -10.986 8.021 1.00 80.19 91 GLY A O 1
ATOM 739 N N . TYR A 1 92 ? 2.299 -10.525 7.157 1.00 68.19 92 TYR A N 1
ATOM 740 C CA . TYR A 1 92 ? 2.923 -11.771 7.604 1.00 68.19 92 TYR A CA 1
ATOM 741 C C . TYR A 1 92 ? 3.242 -11.731 9.112 1.00 68.19 92 TYR A C 1
ATOM 743 O O . TYR A 1 92 ? 4.302 -11.267 9.527 1.00 68.19 92 TYR A O 1
ATOM 751 N N . SER A 1 93 ? 2.355 -12.277 9.948 1.00 53.53 93 SER A N 1
ATOM 752 C CA . SER A 1 93 ? 2.612 -12.468 11.383 1.00 53.53 93 SER A CA 1
ATOM 753 C C . SER A 1 93 ? 3.560 -13.651 11.635 1.00 53.53 93 SER A C 1
ATOM 755 O O . SER A 1 93 ? 3.146 -14.813 11.627 1.00 53.53 93 SER A O 1
ATOM 757 N N . LYS A 1 94 ? 4.853 -13.336 11.820 1.00 40.84 94 LYS A N 1
ATOM 758 C CA . LYS A 1 94 ? 5.858 -14.026 12.662 1.00 40.84 94 LYS A CA 1
ATOM 759 C C . LYS A 1 94 ? 7.226 -13.348 12.476 1.00 40.84 94 LYS A C 1
ATOM 761 O O . LYS A 1 94 ? 7.735 -13.254 11.365 1.00 40.84 94 LYS A O 1
ATOM 766 N N . THR A 1 95 ? 7.806 -12.884 13.586 1.00 37.09 95 THR A N 1
ATOM 767 C CA . THR A 1 95 ? 9.249 -12.612 13.805 1.00 37.09 95 THR A CA 1
ATOM 768 C C . THR A 1 95 ? 10.013 -11.643 12.892 1.00 37.09 95 THR A C 1
ATOM 770 O O . THR A 1 95 ? 11.174 -11.361 13.189 1.00 37.09 95 THR A O 1
ATOM 773 N N . ARG A 1 96 ? 9.423 -11.053 11.852 1.00 38.50 96 ARG A N 1
ATOM 774 C CA . ARG A 1 96 ? 10.048 -9.924 11.153 1.00 38.50 96 ARG A CA 1
ATOM 775 C C . ARG A 1 96 ? 9.668 -8.640 11.882 1.00 38.50 96 ARG A C 1
ATOM 777 O O . ARG A 1 96 ? 8.533 -8.194 11.782 1.00 38.50 96 ARG A O 1
ATOM 784 N N . GLN A 1 97 ? 10.613 -8.043 12.618 1.00 37.03 97 GLN A N 1
ATOM 785 C CA . GLN A 1 97 ? 10.562 -6.591 12.819 1.00 37.03 97 GLN A CA 1
ATOM 786 C C . GLN A 1 97 ? 10.357 -5.999 11.431 1.00 37.03 97 GLN A C 1
ATOM 788 O O . GLN A 1 97 ? 11.161 -6.317 10.551 1.00 37.03 97 GLN A O 1
ATOM 793 N N . GLY A 1 98 ? 9.238 -5.292 11.243 1.00 42.03 98 GLY A N 1
ATOM 794 C CA . GLY A 1 98 ? 8.732 -4.856 9.951 1.00 42.03 98 GLY A CA 1
ATOM 795 C C . GLY A 1 98 ? 9.889 -4.486 9.048 1.00 42.03 98 GLY A C 1
ATOM 796 O O . GLY A 1 98 ? 10.613 -3.521 9.292 1.00 42.03 98 GLY A O 1
ATOM 797 N N . SER A 1 99 ? 10.138 -5.313 8.033 1.00 44.34 99 SER A N 1
ATOM 798 C CA . SER A 1 99 ? 11.071 -4.949 6.985 1.00 44.34 99 SER A CA 1
ATOM 799 C C . SER A 1 99 ? 10.344 -3.894 6.187 1.00 44.34 99 SER A C 1
ATOM 801 O O . SER A 1 99 ? 9.855 -4.208 5.108 1.00 44.34 99 SER A O 1
ATOM 803 N N . GLY A 1 100 ? 10.169 -2.689 6.728 1.00 47.50 100 GLY A N 1
ATOM 804 C CA . GLY A 1 100 ? 9.559 -1.601 5.997 1.00 47.50 100 GLY A CA 1
ATOM 805 C C . GLY A 1 100 ? 10.198 -1.511 4.615 1.00 47.50 100 GLY A C 1
ATOM 806 O O . GLY A 1 100 ? 11.282 -2.044 4.346 1.00 47.50 100 GLY A O 1
ATOM 807 N N . THR A 1 101 ? 9.517 -0.828 3.722 1.00 56.91 101 THR A N 1
ATOM 808 C CA . THR A 1 101 ? 10.045 -0.283 2.470 1.00 56.91 101 THR A CA 1
ATOM 809 C C . THR A 1 101 ? 11.162 0.733 2.754 1.00 56.91 101 THR A C 1
ATOM 811 O O . THR A 1 101 ? 11.123 1.871 2.309 1.00 56.91 101 THR A O 1
ATOM 814 N N . GLY A 1 102 ? 12.138 0.360 3.582 1.00 71.81 102 GLY A N 1
ATOM 815 C CA . GLY A 1 102 ? 13.210 1.208 4.059 1.00 71.81 102 GLY A CA 1
ATOM 816 C C . GLY A 1 102 ? 14.182 1.559 2.936 1.00 71.81 102 GLY A C 1
ATOM 817 O O . GLY A 1 102 ? 14.015 1.126 1.794 1.00 71.81 102 GLY A O 1
ATOM 818 N N . PRO A 1 103 ? 15.256 2.300 3.249 1.00 84.00 103 PRO A N 1
ATOM 819 C CA . PRO A 1 103 ? 16.147 2.867 2.236 1.00 84.00 103 PRO A CA 1
ATOM 820 C C . PRO A 1 103 ? 16.702 1.847 1.236 1.00 84.00 103 PRO A C 1
ATOM 822 O O . PRO A 1 103 ? 16.816 2.140 0.049 1.00 84.00 103 PRO A O 1
ATOM 825 N N . GLN A 1 104 ? 17.017 0.632 1.692 1.00 85.38 104 GLN A N 1
ATOM 826 C CA . GLN A 1 104 ? 17.518 -0.422 0.811 1.00 85.38 104 GLN A CA 1
ATOM 827 C C . GLN A 1 104 ? 16.450 -0.933 -0.162 1.00 85.38 104 GLN A C 1
ATOM 829 O O . GLN A 1 104 ? 16.743 -1.226 -1.321 1.00 85.38 104 GLN A O 1
ATOM 834 N N . TRP A 1 105 ? 15.206 -1.022 0.296 1.00 85.69 105 TRP A N 1
ATOM 835 C CA . TRP A 1 105 ? 14.101 -1.453 -0.544 1.00 85.69 105 TRP A CA 1
ATOM 836 C C . TRP A 1 105 ? 13.728 -0.368 -1.560 1.00 85.69 105 TRP A C 1
ATOM 838 O O . TRP A 1 105 ? 13.583 -0.683 -2.734 1.00 85.69 105 TRP A O 1
ATOM 848 N N . ALA A 1 106 ? 13.707 0.909 -1.160 1.00 91.25 106 ALA A N 1
ATOM 849 C CA . ALA A 1 106 ? 13.487 2.026 -2.082 1.00 91.25 106 ALA A CA 1
ATOM 850 C C . ALA A 1 106 ? 14.527 2.044 -3.218 1.00 91.25 106 ALA A C 1
ATOM 852 O O . ALA A 1 106 ? 14.175 2.176 -4.391 1.00 91.25 106 ALA A O 1
ATOM 853 N N . LYS A 1 107 ? 15.806 1.808 -2.889 1.00 92.25 107 LYS A N 1
ATOM 854 C CA . LYS A 1 107 ? 16.888 1.623 -3.874 1.00 92.25 107 LYS A CA 1
ATOM 855 C C . LYS A 1 107 ? 16.627 0.464 -4.827 1.00 92.25 107 LYS A C 1
ATOM 857 O O . LYS A 1 107 ? 16.856 0.602 -6.025 1.00 92.25 107 LYS A O 1
ATOM 862 N N . THR A 1 108 ? 16.168 -0.662 -4.287 1.00 91.50 108 THR A N 1
ATOM 863 C CA . THR A 1 108 ? 15.872 -1.876 -5.060 1.00 91.50 108 THR A CA 1
ATOM 864 C C . THR A 1 108 ? 14.711 -1.630 -6.018 1.00 91.50 108 THR A C 1
ATOM 866 O O . THR A 1 108 ? 14.856 -1.860 -7.212 1.00 91.50 108 THR A O 1
ATOM 869 N N . LEU A 1 109 ? 13.608 -1.048 -5.538 1.00 92.75 109 LEU A N 1
ATOM 870 C CA . LEU A 1 109 ? 12.464 -0.686 -6.374 1.00 92.75 109 LEU A CA 1
ATOM 871 C C . LEU A 1 109 ? 12.853 0.314 -7.471 1.00 92.75 109 LEU A C 1
ATOM 873 O O . LEU A 1 109 ? 12.511 0.116 -8.632 1.00 92.75 109 LEU A O 1
ATOM 877 N N . THR A 1 110 ? 13.622 1.350 -7.127 1.00 95.19 110 THR A N 1
ATOM 878 C CA . THR A 1 110 ? 14.107 2.339 -8.107 1.00 95.19 110 THR A CA 1
ATOM 879 C C . THR A 1 110 ? 14.984 1.677 -9.173 1.00 95.19 110 THR A C 1
ATOM 881 O O . THR A 1 110 ? 14.859 1.986 -10.356 1.00 95.19 110 THR A O 1
ATOM 884 N N . ALA A 1 111 ? 15.858 0.745 -8.775 1.00 94.38 111 ALA A N 1
ATOM 885 C CA . ALA A 1 111 ? 16.704 -0.003 -9.701 1.00 94.38 111 ALA A CA 1
ATOM 886 C C . ALA A 1 111 ? 15.892 -0.946 -10.603 1.00 94.38 111 ALA A C 1
ATOM 888 O O . ALA A 1 111 ? 16.170 -1.001 -11.800 1.00 94.38 111 ALA A O 1
ATOM 889 N N . ASN A 1 112 ? 14.877 -1.624 -10.061 1.00 93.31 112 ASN A N 1
ATOM 890 C CA . ASN A 1 112 ? 13.984 -2.490 -10.831 1.00 93.31 112 ASN A CA 1
ATOM 891 C C . ASN A 1 112 ? 13.182 -1.684 -11.858 1.00 93.31 112 ASN A C 1
ATOM 893 O O . ASN A 1 112 ? 13.173 -2.038 -13.032 1.00 93.31 112 ASN A O 1
ATOM 897 N N . ILE A 1 113 ? 12.598 -0.549 -11.459 1.00 94.50 113 ILE A N 1
ATOM 898 C CA . ILE A 1 113 ? 11.897 0.347 -12.392 1.00 94.50 113 ILE A CA 1
ATOM 899 C C . ILE A 1 113 ? 12.859 0.851 -13.475 1.00 94.50 113 ILE A C 1
ATOM 901 O O . ILE A 1 113 ? 12.523 0.835 -14.655 1.00 94.50 113 ILE A O 1
ATOM 905 N N . ASN A 1 114 ? 14.084 1.241 -13.109 1.00 95.44 114 ASN A N 1
ATOM 906 C CA . ASN A 1 114 ? 15.093 1.639 -14.090 1.00 95.44 114 ASN A CA 1
ATOM 907 C C . ASN A 1 114 ? 15.431 0.512 -15.082 1.00 95.44 114 ASN A C 1
ATOM 909 O O . ASN A 1 114 ? 15.600 0.769 -16.273 1.00 95.44 114 ASN A O 1
ATOM 913 N N . TYR A 1 115 ? 15.527 -0.728 -14.600 1.00 93.56 115 TYR A N 1
ATOM 914 C CA . TYR A 1 115 ? 15.754 -1.895 -15.447 1.00 93.56 115 TYR A CA 1
ATOM 915 C C . TYR A 1 115 ? 14.588 -2.112 -16.419 1.00 93.56 115 TYR A C 1
ATOM 917 O O . TYR A 1 115 ? 14.818 -2.198 -17.623 1.00 93.56 115 TYR A O 1
ATOM 925 N N . ILE A 1 116 ? 13.349 -2.087 -15.928 1.00 93.00 116 ILE A N 1
ATOM 926 C CA . ILE A 1 116 ? 12.124 -2.209 -16.731 1.00 93.00 116 ILE A CA 1
ATOM 927 C C . ILE A 1 116 ? 12.068 -1.125 -17.828 1.00 93.00 116 ILE A C 1
ATOM 929 O O . ILE A 1 116 ? 11.879 -1.442 -19.004 1.00 93.00 116 ILE A O 1
ATOM 933 N N . ILE A 1 117 ? 12.362 0.136 -17.481 1.00 93.25 117 ILE A N 1
ATOM 934 C CA . ILE A 1 117 ? 12.449 1.253 -18.441 1.00 93.25 117 ILE A CA 1
ATOM 935 C C . ILE A 1 117 ? 13.520 0.996 -19.505 1.00 93.25 117 ILE A C 1
ATOM 937 O O . ILE A 1 117 ? 13.273 1.211 -20.692 1.00 93.25 117 ILE A O 1
ATOM 941 N N . SER A 1 118 ? 14.697 0.492 -19.116 1.00 92.38 118 SER A N 1
ATOM 942 C CA . SER A 1 118 ? 15.782 0.178 -20.060 1.00 92.38 118 SER A CA 1
ATOM 943 C C . SER A 1 118 ? 15.419 -0.912 -21.078 1.00 92.38 118 SER A C 1
ATOM 945 O O . SER A 1 118 ? 16.071 -1.027 -22.115 1.00 92.38 118 SER A O 1
ATOM 947 N N . ARG A 1 119 ? 14.365 -1.690 -20.800 1.00 90.75 119 ARG A N 1
ATOM 948 C CA . ARG A 1 119 ? 13.818 -2.736 -21.672 1.00 90.75 119 ARG A CA 1
ATOM 949 C C . ARG A 1 119 ? 12.616 -2.268 -22.500 1.00 90.75 119 ARG A C 1
ATOM 951 O O . ARG A 1 119 ? 12.036 -3.067 -23.221 1.00 90.75 119 ARG A O 1
ATOM 958 N N . GLY A 1 120 ? 12.281 -0.977 -22.449 1.00 88.44 120 GLY A N 1
ATOM 959 C CA . GLY A 1 120 ? 11.248 -0.353 -23.283 1.00 88.44 120 GLY A CA 1
ATOM 960 C C . GLY A 1 120 ? 9.876 -0.215 -22.621 1.00 88.44 120 GLY A C 1
ATOM 961 O O . GLY A 1 120 ? 8.980 0.390 -23.209 1.00 88.44 120 GLY A O 1
ATOM 962 N N . VAL A 1 121 ? 9.705 -0.703 -21.390 1.00 87.81 121 VAL A N 1
ATOM 963 C CA . VAL A 1 121 ? 8.463 -0.533 -20.625 1.00 87.81 121 VAL A CA 1
ATOM 964 C C . VAL A 1 121 ? 8.492 0.835 -19.941 1.00 87.81 121 VAL A C 1
ATOM 966 O O . VAL A 1 121 ? 9.138 1.040 -18.916 1.00 87.81 121 VAL A O 1
ATOM 969 N N . THR A 1 122 ? 7.829 1.808 -20.560 1.00 82.88 122 THR A N 1
ATOM 970 C CA . THR A 1 122 ? 7.887 3.229 -20.164 1.00 82.88 122 THR A CA 1
ATOM 971 C C . THR A 1 122 ? 6.734 3.679 -19.271 1.00 82.88 122 THR A C 1
ATOM 973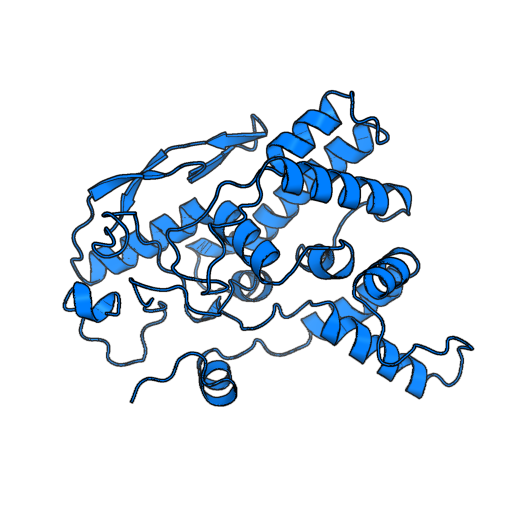 O O . THR A 1 122 ? 6.800 4.766 -18.704 1.00 82.88 122 THR A O 1
ATOM 976 N N . HIS A 1 123 ? 5.698 2.854 -19.140 1.00 83.44 123 HIS A N 1
ATOM 977 C CA . HIS A 1 123 ? 4.539 3.062 -18.278 1.00 83.44 123 HIS A CA 1
ATOM 978 C C . HIS A 1 123 ? 3.936 1.702 -17.906 1.00 83.44 123 HIS A C 1
ATOM 980 O O . HIS A 1 123 ? 4.172 0.710 -18.598 1.00 83.44 123 HIS A O 1
ATOM 986 N N . LEU A 1 124 ? 3.153 1.684 -16.830 1.00 85.25 124 LEU A N 1
ATOM 987 C CA . LEU A 1 124 ? 2.363 0.536 -16.388 1.00 85.25 124 LEU A CA 1
ATOM 988 C C . LEU A 1 124 ? 0.893 0.770 -16.736 1.00 85.25 124 LEU A C 1
ATOM 990 O O . LEU A 1 124 ? 0.442 1.919 -16.693 1.00 85.25 124 LEU A O 1
ATOM 994 N N . SER A 1 125 ? 0.149 -0.294 -17.030 1.00 83.44 125 SER A N 1
ATOM 995 C CA . SER A 1 125 ? -1.313 -0.209 -17.163 1.00 83.44 125 SER A CA 1
ATOM 996 C C . SER A 1 125 ? -1.963 -0.347 -15.789 1.00 83.44 125 SER A C 1
ATOM 998 O O . SER A 1 125 ? -2.844 0.426 -15.444 1.00 83.44 125 SER A O 1
ATOM 1000 N N . HIS A 1 126 ? -1.460 -1.262 -14.964 1.00 86.06 126 HIS A N 1
ATOM 1001 C CA . HIS A 1 126 ? -1.840 -1.444 -13.566 1.00 86.06 126 HIS A CA 1
ATOM 1002 C C . HIS A 1 126 ? -0.619 -1.415 -12.658 1.00 86.06 126 HIS A C 1
ATOM 1004 O O . HIS A 1 126 ? 0.465 -1.883 -13.004 1.00 86.06 126 HIS A O 1
ATOM 1010 N N . PHE A 1 127 ? -0.798 -0.884 -11.454 1.00 87.62 127 PHE A N 1
ATOM 1011 C CA . PHE A 1 127 ? 0.269 -0.795 -10.460 1.00 87.62 127 PHE A CA 1
ATOM 1012 C C . PHE A 1 127 ? 0.785 -2.187 -10.042 1.00 87.62 127 PHE A C 1
ATOM 1014 O O . PHE A 1 127 ? 1.980 -2.387 -9.814 1.00 87.62 127 PHE A O 1
ATOM 1021 N N . GLU A 1 128 ? -0.110 -3.166 -9.995 1.00 89.50 128 GLU A N 1
ATOM 1022 C CA . GLU A 1 128 ? 0.124 -4.551 -9.607 1.00 89.50 128 GLU A CA 1
ATOM 1023 C C . GLU A 1 128 ? 1.069 -5.292 -10.549 1.00 89.50 128 GLU A C 1
ATOM 1025 O O . GLU A 1 128 ? 1.698 -6.267 -10.134 1.00 89.50 128 GLU A O 1
ATOM 1030 N N . GLU A 1 129 ? 1.244 -4.805 -11.782 1.00 90.31 129 GLU A N 1
ATOM 1031 C CA . GLU A 1 129 ? 2.238 -5.330 -12.718 1.00 90.31 129 GLU A CA 1
ATOM 1032 C C . GLU A 1 129 ? 3.645 -5.312 -12.111 1.00 90.31 129 GLU A C 1
ATOM 1034 O O . GLU A 1 129 ? 4.454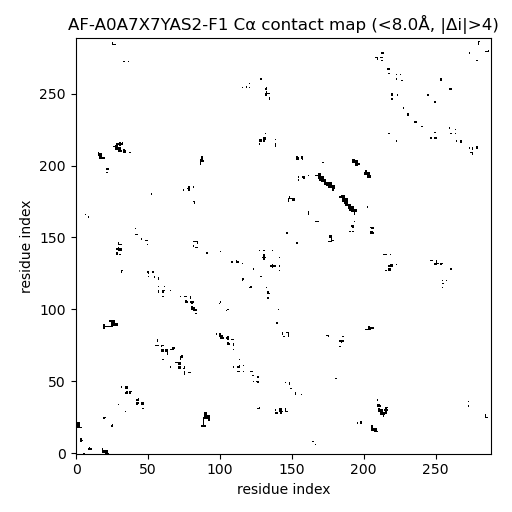 -6.193 -12.396 1.00 90.31 129 GLU A O 1
ATOM 1039 N N . LEU A 1 130 ? 3.936 -4.388 -11.188 1.00 91.12 130 LEU A N 1
ATOM 1040 C CA . LEU A 1 130 ? 5.192 -4.392 -10.436 1.00 91.12 130 LEU A CA 1
ATOM 1041 C C . LEU A 1 130 ? 5.413 -5.696 -9.653 1.00 91.12 130 LEU A C 1
ATOM 1043 O O . LEU A 1 130 ? 6.559 -6.090 -9.465 1.00 91.12 130 LEU A O 1
ATOM 1047 N N . GLY A 1 131 ? 4.361 -6.395 -9.220 1.00 90.00 131 GLY A N 1
ATOM 1048 C CA . GLY A 1 131 ? 4.463 -7.707 -8.567 1.00 90.00 131 GLY A CA 1
ATOM 1049 C C . GLY A 1 131 ? 4.867 -8.855 -9.5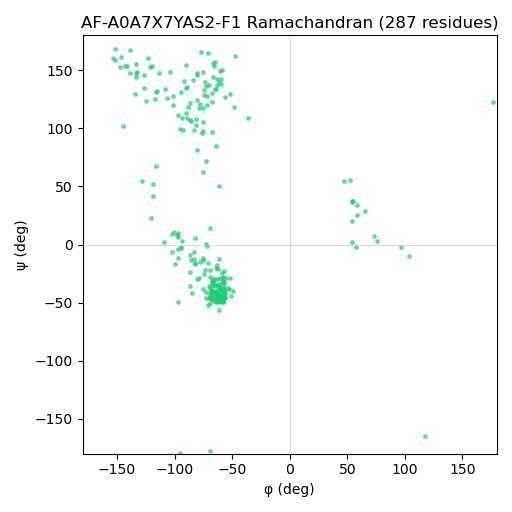03 1.00 90.00 131 GLY A C 1
ATOM 1050 O O . GLY A 1 131 ? 5.273 -9.923 -9.024 1.00 90.00 131 GLY A O 1
ATOM 1051 N N . ILE A 1 132 ? 4.761 -8.635 -10.816 1.00 89.31 132 ILE A N 1
ATOM 1052 C CA . ILE A 1 132 ? 5.208 -9.543 -11.879 1.00 89.31 132 ILE A CA 1
ATOM 1053 C C . ILE A 1 132 ? 6.591 -9.108 -12.375 1.00 89.31 132 ILE A C 1
ATOM 1055 O O . ILE A 1 132 ? 7.501 -9.924 -12.445 1.00 89.31 132 ILE A O 1
ATOM 1059 N N . LEU A 1 133 ? 6.755 -7.818 -12.680 1.00 89.31 133 LEU A N 1
ATOM 1060 C CA . LEU A 1 133 ? 7.939 -7.269 -13.343 1.00 89.31 133 LEU A CA 1
ATOM 1061 C C . LEU A 1 133 ? 9.130 -7.066 -12.398 1.00 89.31 133 LEU A C 1
ATOM 1063 O O . LEU A 1 133 ? 10.275 -7.097 -12.836 1.00 89.31 133 LEU A O 1
ATOM 1067 N N . CYS A 1 134 ? 8.894 -6.824 -11.109 1.00 87.56 134 CYS A N 1
ATOM 1068 C CA . CYS A 1 134 ? 9.970 -6.571 -10.159 1.00 87.56 134 CYS A CA 1
ATOM 1069 C C . CYS A 1 134 ? 10.194 -7.768 -9.238 1.00 87.56 134 CYS A C 1
ATOM 1071 O O . CYS A 1 134 ? 9.315 -8.183 -8.474 1.00 87.56 134 CYS A O 1
ATOM 1073 N N . GLU A 1 135 ? 11.438 -8.231 -9.197 1.00 80.81 135 GLU A N 1
ATOM 1074 C CA . GLU A 1 135 ? 11.871 -9.180 -8.183 1.00 80.81 135 GLU A CA 1
ATOM 1075 C C . GLU A 1 135 ? 11.685 -8.597 -6.767 1.00 80.81 135 GLU A C 1
ATOM 1077 O O . GLU A 1 135 ? 11.866 -7.399 -6.523 1.00 80.81 135 GLU A O 1
ATOM 1082 N N . GLY A 1 136 ? 11.294 -9.448 -5.816 1.00 79.00 136 GLY A N 1
ATOM 1083 C CA . GLY A 1 136 ? 11.126 -9.059 -4.413 1.00 79.00 136 GLY A CA 1
ATOM 1084 C C . GLY A 1 136 ? 9.864 -8.243 -4.093 1.00 79.00 136 GLY A C 1
ATOM 1085 O O . GLY A 1 136 ? 9.673 -7.873 -2.931 1.00 79.00 136 GLY A O 1
ATOM 1086 N N . ILE A 1 137 ? 8.980 -7.985 -5.066 1.00 84.81 137 ILE A N 1
ATOM 1087 C CA . ILE A 1 137 ? 7.677 -7.342 -4.824 1.00 84.81 137 ILE A CA 1
ATOM 1088 C C . ILE A 1 137 ? 6.596 -8.407 -4.666 1.00 84.81 137 ILE A C 1
ATOM 1090 O O . ILE A 1 137 ? 6.116 -8.986 -5.637 1.00 84.81 137 ILE A O 1
ATOM 1094 N N . GLY A 1 138 ? 6.247 -8.712 -3.418 1.00 83.94 138 GLY A N 1
ATOM 1095 C CA . GLY A 1 138 ? 5.151 -9.613 -3.070 1.00 83.94 138 GLY A CA 1
ATOM 1096 C C . GLY A 1 138 ? 3.826 -8.894 -2.769 1.00 83.94 138 GLY A C 1
ATOM 1097 O O . GLY A 1 138 ? 3.766 -7.661 -2.788 1.00 83.94 138 GLY A O 1
ATOM 1098 N N . PRO A 1 139 ? 2.777 -9.670 -2.435 1.00 82.69 139 PRO A N 1
ATOM 1099 C CA . PRO A 1 139 ? 1.489 -9.170 -1.939 1.00 82.69 139 PRO A CA 1
ATOM 1100 C C . PRO A 1 139 ? 1.602 -8.165 -0.788 1.00 82.69 139 PRO A C 1
ATOM 1102 O O . PRO A 1 139 ? 0.888 -7.168 -0.758 1.00 82.69 139 PRO A O 1
ATOM 1105 N N . ASP A 1 140 ? 2.531 -8.407 0.139 1.00 84.81 140 ASP A N 1
ATOM 1106 C CA . ASP A 1 140 ? 2.831 -7.523 1.266 1.00 84.81 140 ASP A CA 1
ATOM 1107 C C . ASP A 1 140 ? 3.273 -6.143 0.796 1.00 84.81 140 ASP A C 1
ATOM 1109 O O . ASP A 1 140 ? 2.765 -5.133 1.267 1.00 84.81 140 ASP A O 1
ATOM 1113 N N . ARG A 1 141 ? 4.177 -6.095 -0.183 1.00 86.75 141 ARG A N 1
ATOM 1114 C CA . ARG A 1 141 ? 4.723 -4.840 -0.701 1.00 86.75 141 ARG A CA 1
ATOM 1115 C C . ARG A 1 141 ? 3.691 -4.036 -1.471 1.00 86.75 141 ARG A C 1
ATOM 1117 O O . ARG A 1 141 ? 3.619 -2.826 -1.282 1.00 86.75 141 ARG A O 1
ATOM 1124 N N . LEU A 1 142 ? 2.897 -4.694 -2.315 1.00 89.88 142 LEU A N 1
ATOM 1125 C CA . LEU A 1 142 ? 1.796 -4.045 -3.032 1.00 89.88 142 LEU A CA 1
ATOM 1126 C C . LEU A 1 142 ? 0.757 -3.487 -2.050 1.00 89.88 142 LEU A C 1
ATOM 1128 O O . LEU A 1 142 ? 0.358 -2.327 -2.172 1.00 89.88 142 LEU A O 1
ATOM 1132 N N . SER A 1 143 ? 0.408 -4.264 -1.023 1.00 90.69 143 SER A N 1
ATOM 1133 C CA . SER A 1 143 ? -0.476 -3.828 0.059 1.00 90.69 143 SER A CA 1
ATOM 1134 C C . SER A 1 143 ? 0.093 -2.643 0.838 1.00 90.69 143 SER A C 1
ATOM 1136 O O . SER A 1 143 ? -0.617 -1.663 1.048 1.00 90.69 143 SER A O 1
ATOM 1138 N N . ASP A 1 144 ? 1.367 -2.684 1.233 1.00 89.50 144 ASP A N 1
ATOM 1139 C CA . ASP A 1 144 ? 2.025 -1.608 1.986 1.00 89.50 144 ASP A CA 1
ATOM 1140 C C . ASP A 1 144 ? 2.092 -0.299 1.188 1.00 89.50 144 ASP A C 1
ATOM 1142 O O . ASP A 1 144 ? 1.845 0.783 1.729 1.00 89.50 144 ASP A O 1
ATOM 1146 N N . MET A 1 145 ? 2.421 -0.373 -0.104 1.00 92.25 145 MET A N 1
ATOM 1147 C CA . MET A 1 145 ? 2.438 0.796 -0.989 1.00 92.25 145 MET A CA 1
ATOM 1148 C C . MET A 1 145 ? 1.037 1.398 -1.133 1.00 92.25 145 MET A C 1
ATOM 1150 O O . MET A 1 145 ? 0.866 2.608 -0.975 1.00 92.25 145 MET A O 1
ATOM 1154 N N . THR A 1 146 ? 0.030 0.551 -1.345 1.00 93.69 146 THR A N 1
ATOM 1155 C CA . THR A 1 146 ? -1.378 0.963 -1.464 1.00 93.69 146 THR A CA 1
ATOM 1156 C C . THR A 1 146 ? -1.877 1.601 -0.174 1.00 93.69 146 THR A C 1
ATOM 1158 O O . THR A 1 146 ? -2.425 2.702 -0.190 1.00 93.69 146 THR A O 1
ATOM 1161 N N . ALA A 1 147 ? -1.603 0.967 0.967 1.00 93.50 147 ALA A N 1
ATOM 1162 C CA . ALA A 1 147 ? -1.902 1.495 2.290 1.00 93.50 147 ALA A CA 1
ATOM 1163 C C . ALA A 1 147 ? -1.280 2.874 2.526 1.00 93.50 147 ALA A C 1
ATOM 1165 O O . ALA A 1 147 ? -1.923 3.742 3.111 1.00 93.50 147 ALA A O 1
ATOM 1166 N N . ASN A 1 148 ? -0.032 3.085 2.098 1.00 93.38 148 ASN A N 1
ATOM 1167 C CA . ASN A 1 148 ? 0.642 4.370 2.254 1.00 93.38 148 ASN A CA 1
ATOM 1168 C C . ASN A 1 148 ? 0.039 5.466 1.378 1.00 93.38 148 ASN A C 1
ATOM 1170 O O . ASN A 1 148 ? -0.189 6.568 1.874 1.00 93.38 148 ASN A O 1
ATOM 1174 N N . LEU A 1 149 ? -0.221 5.172 0.103 1.00 95.12 149 LEU A N 1
ATOM 1175 C CA . LEU A 1 149 ? -0.785 6.143 -0.840 1.00 95.12 149 LEU A CA 1
ATOM 1176 C C . LEU A 1 149 ? -2.214 6.534 -0.463 1.00 95.12 149 LEU A C 1
ATOM 1178 O O . LEU A 1 149 ? -2.605 7.681 -0.640 1.00 95.12 149 LEU A O 1
ATOM 1182 N N . LEU A 1 150 ? -2.973 5.609 0.126 1.00 95.38 150 LEU A N 1
ATOM 1183 C CA . LEU A 1 150 ? -4.358 5.839 0.538 1.00 95.38 150 LEU A CA 1
ATOM 1184 C C . LEU A 1 150 ? -4.504 6.124 2.035 1.00 95.38 150 LEU A C 1
ATOM 1186 O O . LEU A 1 150 ? -5.619 6.137 2.556 1.00 95.38 150 LEU A O 1
ATOM 1190 N N . LYS A 1 151 ? -3.396 6.348 2.748 1.00 95.06 151 LYS A N 1
ATOM 1191 C CA . LYS A 1 151 ? -3.378 6.423 4.213 1.00 95.06 151 LYS A CA 1
ATOM 1192 C C . LYS A 1 151 ? -4.307 7.504 4.752 1.00 95.06 151 LYS A C 1
ATOM 1194 O O . LYS A 1 151 ? -5.051 7.247 5.694 1.00 95.06 151 LYS A O 1
ATOM 1199 N N . ASN A 1 152 ? -4.317 8.685 4.139 1.00 95.75 152 ASN A N 1
ATOM 1200 C CA . ASN A 1 152 ? -5.224 9.775 4.504 1.00 95.75 152 ASN A CA 1
ATOM 1201 C C . ASN A 1 152 ? -6.705 9.376 4.360 1.00 95.75 152 ASN A C 1
ATOM 1203 O O . ASN A 1 152 ? -7.494 9.629 5.270 1.00 95.75 152 ASN A O 1
ATOM 1207 N N . ARG A 1 153 ? -7.077 8.689 3.272 1.00 96.62 153 ARG A N 1
ATOM 1208 C CA . ARG A 1 153 ? -8.436 8.171 3.055 1.00 96.62 153 ARG A CA 1
ATOM 1209 C C . ARG A 1 153 ? -8.787 7.101 4.078 1.00 96.62 153 ARG A C 1
ATOM 1211 O O . ARG A 1 153 ? -9.855 7.161 4.674 1.00 96.62 153 ARG A O 1
ATOM 1218 N N . LEU A 1 154 ? -7.878 6.166 4.351 1.00 97.12 154 LEU A N 1
ATOM 1219 C CA . LEU A 1 154 ? -8.080 5.130 5.368 1.00 97.12 154 LEU A CA 1
ATOM 1220 C C . LEU A 1 154 ? -8.224 5.723 6.781 1.00 97.12 154 LEU A C 1
ATOM 1222 O O . LEU A 1 154 ? -9.031 5.241 7.575 1.00 97.12 154 LEU A O 1
ATOM 1226 N N . ILE A 1 155 ? -7.514 6.812 7.090 1.00 97.50 155 ILE A N 1
ATOM 1227 C CA . ILE A 1 155 ? -7.700 7.577 8.333 1.00 97.50 155 ILE A CA 1
ATOM 1228 C C . ILE A 1 155 ? -9.110 8.177 8.385 1.00 97.50 155 ILE A C 1
ATOM 1230 O O . ILE A 1 155 ? -9.806 7.998 9.384 1.00 97.50 155 ILE A O 1
ATOM 1234 N N . THR A 1 156 ? -9.566 8.837 7.315 1.00 98.00 156 THR A N 1
ATOM 1235 C CA . THR A 1 156 ? -10.934 9.376 7.238 1.00 98.00 156 THR A CA 1
ATOM 1236 C C . THR A 1 156 ? -11.986 8.275 7.378 1.00 98.00 156 THR A C 1
ATOM 1238 O O . THR A 1 156 ? -12.953 8.440 8.120 1.00 98.00 156 THR A O 1
ATOM 1241 N N . TYR A 1 157 ? -11.787 7.133 6.722 1.00 98.00 157 TYR A N 1
ATOM 1242 C CA . TYR A 1 157 ? -12.652 5.959 6.838 1.00 98.00 157 TYR A CA 1
ATOM 1243 C C . TYR A 1 157 ? -12.717 5.439 8.282 1.00 98.00 157 TYR A C 1
ATOM 1245 O O . TYR A 1 157 ? -13.800 5.247 8.832 1.00 98.00 157 TYR A O 1
ATOM 1253 N N . THR A 1 158 ? -11.562 5.316 8.938 1.00 98.19 158 THR A N 1
ATOM 1254 C CA . THR A 1 158 ? -11.467 4.917 10.350 1.00 98.19 158 THR A CA 1
ATOM 1255 C C . THR A 1 158 ? -12.234 5.880 11.253 1.00 98.19 158 THR A C 1
ATOM 1257 O O . THR A 1 158 ? -13.018 5.449 12.093 1.00 98.19 158 THR A O 1
ATOM 1260 N N . GLN A 1 159 ? -12.068 7.189 11.053 1.00 98.50 159 GLN A N 1
ATOM 1261 C CA . GLN A 1 159 ? -12.775 8.214 11.823 1.00 98.50 159 GLN A CA 1
ATOM 1262 C C . GLN A 1 159 ? -14.295 8.127 11.641 1.00 98.50 159 GLN A C 1
ATOM 1264 O O . GLN A 1 159 ? -15.024 8.287 12.619 1.00 98.50 159 GLN A O 1
ATOM 1269 N N . ARG A 1 160 ? -14.785 7.836 10.424 1.00 97.81 160 ARG A N 1
ATOM 1270 C CA . ARG A 1 160 ? -16.220 7.606 10.172 1.00 97.81 160 ARG A CA 1
ATOM 1271 C C . ARG A 1 160 ? -16.748 6.463 11.042 1.00 97.81 160 ARG A C 1
ATOM 1273 O O . ARG A 1 160 ? -17.739 6.656 11.740 1.00 97.81 160 ARG A O 1
ATOM 1280 N N . ILE A 1 161 ? -16.057 5.322 11.063 1.00 97.38 161 ILE A N 1
ATOM 1281 C CA . ILE A 1 161 ? -16.439 4.154 11.877 1.00 97.38 161 ILE A CA 1
ATOM 1282 C C . ILE A 1 161 ? -16.383 4.482 13.369 1.00 97.38 161 ILE A C 1
ATOM 1284 O O . ILE A 1 161 ? -17.340 4.226 14.098 1.00 97.38 161 ILE A O 1
ATOM 1288 N N . CYS A 1 162 ? -15.294 5.099 13.830 1.00 97.94 162 CYS A N 1
ATOM 1289 C CA . CYS A 1 162 ? -15.153 5.477 15.232 1.00 97.94 162 CYS A CA 1
ATOM 1290 C C . CYS A 1 162 ? -16.268 6.422 15.691 1.00 97.94 162 CYS A C 1
ATOM 1292 O O . CYS A 1 162 ? -16.769 6.262 16.799 1.00 97.94 162 CYS A O 1
ATOM 1294 N N . ASN A 1 163 ? -16.700 7.359 14.845 1.00 97.81 163 ASN A N 1
ATOM 1295 C CA . ASN A 1 163 ? -17.814 8.251 15.161 1.00 97.81 163 ASN A CA 1
ATOM 1296 C C . ASN A 1 163 ? -19.159 7.509 15.229 1.00 97.81 163 ASN A C 1
ATOM 1298 O O . ASN A 1 163 ? -19.955 7.805 16.114 1.00 97.81 163 ASN A O 1
ATOM 1302 N N . ILE A 1 164 ? -19.406 6.535 14.342 1.00 96.19 164 ILE A N 1
ATOM 1303 C CA . ILE A 1 164 ? -20.633 5.715 14.358 1.00 96.19 164 ILE A CA 1
ATOM 1304 C C . ILE A 1 164 ? -20.757 4.945 15.679 1.00 96.19 164 ILE A C 1
ATOM 1306 O O . ILE A 1 164 ? -21.824 4.926 16.290 1.00 96.19 164 ILE A O 1
ATOM 1310 N N . TYR A 1 165 ? -19.657 4.347 16.141 1.00 96.50 165 TYR A N 1
ATOM 1311 C CA . TYR A 1 165 ? -19.645 3.496 17.333 1.00 96.50 165 TYR A CA 1
ATOM 1312 C C . TYR A 1 165 ? -19.171 4.204 18.611 1.00 96.50 165 TYR A C 1
ATOM 1314 O O . TYR A 1 165 ? -18.986 3.555 19.636 1.00 96.50 165 TYR A O 1
ATOM 1322 N N . ASN A 1 166 ? -18.984 5.528 18.579 1.00 96.75 166 ASN A N 1
ATOM 1323 C CA . ASN A 1 166 ? -18.474 6.328 19.702 1.00 96.75 166 ASN A CA 1
ATOM 1324 C C . ASN A 1 166 ? -17.132 5.826 20.279 1.00 96.75 166 ASN A C 1
ATOM 1326 O O . ASN A 1 166 ? -16.884 5.907 21.483 1.00 96.75 166 ASN A O 1
ATOM 1330 N N . VAL A 1 167 ? -16.243 5.328 19.417 1.00 97.88 167 VAL A N 1
ATOM 1331 C CA . VAL A 1 167 ? -14.897 4.893 19.808 1.00 97.88 167 VAL A CA 1
ATOM 1332 C C . VAL A 1 167 ? -14.038 6.120 20.137 1.00 97.88 167 VAL A C 1
ATOM 1334 O O . VAL A 1 167 ? -13.919 7.028 19.306 1.00 97.88 167 VAL A O 1
ATOM 1337 N N . PRO A 1 168 ? -13.384 6.172 21.312 1.00 97.56 168 PRO A N 1
ATOM 1338 C CA . PRO A 1 168 ? -12.546 7.301 21.684 1.00 97.56 168 PRO A CA 1
ATOM 1339 C C . PRO A 1 168 ? -11.297 7.384 20.799 1.00 97.56 168 PRO A C 1
ATOM 1341 O O . PRO A 1 168 ? -10.533 6.428 20.664 1.00 97.56 168 PRO A O 1
ATOM 1344 N N . MET A 1 169 ? -11.043 8.573 20.256 1.00 98.06 169 MET A N 1
ATOM 1345 C CA . MET A 1 169 ? -9.865 8.866 19.441 1.00 98.06 169 MET A CA 1
ATOM 1346 C C . MET A 1 169 ? -8.945 9.865 20.144 1.00 98.06 169 MET A C 1
ATOM 1348 O O . MET A 1 169 ? -9.404 10.762 20.856 1.00 98.06 169 MET A O 1
ATOM 1352 N N . LYS A 1 170 ? -7.633 9.745 19.922 1.00 97.69 170 LYS A N 1
ATOM 1353 C CA . LYS A 1 170 ? -6.635 10.706 20.415 1.00 97.69 170 LYS A CA 1
ATOM 1354 C C . LYS A 1 170 ? -5.841 11.296 19.260 1.00 97.69 170 LYS A C 1
ATOM 1356 O O . LYS A 1 170 ? -5.669 10.657 18.225 1.00 97.69 170 LYS A O 1
ATOM 1361 N N . LYS A 1 171 ? -5.345 12.522 19.453 1.00 97.56 171 LYS A N 1
ATOM 1362 C CA . LYS A 1 171 ? -4.418 13.147 18.505 1.00 97.56 171 LYS A CA 1
ATOM 1363 C C . LYS A 1 171 ? -3.100 12.385 18.526 1.00 97.56 171 LYS A C 1
ATOM 1365 O O . LYS A 1 171 ? -2.474 12.269 19.580 1.00 97.56 171 LYS A O 1
ATOM 1370 N N . VAL A 1 172 ? -2.690 11.894 17.367 1.00 95.44 172 VAL A N 1
ATOM 1371 C CA . VAL A 1 172 ? -1.453 11.141 17.170 1.00 95.44 172 VAL A CA 1
ATOM 1372 C C . VAL A 1 172 ? -0.719 11.664 15.947 1.00 95.44 172 VAL A C 1
ATOM 1374 O O . VAL A 1 172 ? -1.336 12.047 14.956 1.00 95.44 172 VAL A O 1
ATOM 1377 N N . LEU A 1 173 ? 0.611 11.677 16.021 1.00 93.81 173 LEU A N 1
ATOM 1378 C CA . LEU A 1 173 ? 1.453 11.974 14.869 1.00 93.81 173 LEU A CA 1
ATOM 1379 C C . LEU A 1 173 ? 1.544 10.727 13.987 1.00 93.81 173 LEU A C 1
ATOM 1381 O O . LEU A 1 173 ? 2.091 9.707 14.412 1.00 93.81 173 LEU A O 1
ATOM 1385 N N . VAL A 1 174 ? 1.057 10.827 12.756 1.00 92.69 174 VAL A N 1
ATOM 1386 C CA . VAL A 1 174 ? 1.200 9.789 11.735 1.00 92.69 174 VAL A CA 1
ATOM 1387 C C . VAL A 1 174 ? 2.313 10.201 10.780 1.00 92.69 174 VAL A C 1
ATOM 1389 O O . VAL A 1 174 ? 2.250 11.254 10.146 1.00 92.69 174 VAL A O 1
ATOM 1392 N N . ARG A 1 175 ? 3.351 9.363 10.687 1.00 90.44 175 ARG A N 1
ATOM 1393 C CA . ARG A 1 175 ? 4.472 9.587 9.768 1.00 90.44 175 ARG A CA 1
ATOM 1394 C C . ARG A 1 175 ? 4.062 9.285 8.330 1.00 90.44 175 ARG A C 1
ATOM 1396 O O . ARG A 1 175 ? 3.453 8.241 8.069 1.00 90.44 175 ARG A O 1
ATOM 1403 N N . GLY A 1 176 ? 4.406 10.192 7.416 1.00 91.62 176 GLY A N 1
ATOM 1404 C CA . GLY A 1 176 ? 3.984 10.155 6.017 1.00 91.62 176 GLY A CA 1
ATOM 1405 C C . GLY A 1 176 ? 2.488 9.879 5.886 1.00 91.62 176 GLY A C 1
ATOM 1406 O O . GLY A 1 176 ? 2.092 8.887 5.276 1.00 91.62 176 GLY A O 1
ATOM 1407 N N . ALA A 1 177 ? 1.680 10.701 6.555 1.00 93.56 177 ALA A N 1
ATOM 1408 C CA . ALA A 1 177 ? 0.224 10.660 6.538 1.00 93.56 177 ALA A CA 1
ATOM 1409 C C . ALA A 1 177 ? -0.345 10.803 5.118 1.00 93.56 177 ALA A C 1
ATOM 1411 O O . ALA A 1 177 ? -1.367 10.194 4.809 1.00 93.56 177 ALA A O 1
ATOM 1412 N N . TYR A 1 178 ? 0.330 11.572 4.260 1.00 94.88 178 TYR A N 1
ATOM 1413 C CA . TYR A 1 178 ? 0.015 11.705 2.840 1.00 94.88 178 TYR A CA 1
ATOM 1414 C C . TYR A 1 178 ? 1.269 12.046 2.021 1.00 94.88 178 TYR A C 1
ATOM 1416 O O . TYR A 1 178 ? 2.320 12.394 2.573 1.00 94.88 178 TYR A O 1
ATOM 1424 N N . PHE A 1 179 ? 1.159 11.946 0.697 1.00 96.12 179 PHE A N 1
ATOM 1425 C CA . PHE A 1 179 ? 2.207 12.351 -0.235 1.00 96.12 179 PHE A CA 1
ATOM 1426 C C . PHE A 1 179 ? 1.892 13.722 -0.848 1.00 96.12 179 PHE A C 1
ATOM 1428 O O . PHE A 1 179 ? 0.811 13.957 -1.378 1.00 96.12 179 PHE A O 1
ATOM 1435 N N . ASP A 1 180 ? 2.848 14.643 -0.778 1.00 95.88 180 ASP A N 1
ATOM 1436 C CA . ASP A 1 180 ? 2.762 15.960 -1.401 1.00 95.88 180 ASP A CA 1
ATOM 1437 C C . ASP A 1 180 ? 3.316 15.890 -2.825 1.00 95.88 180 ASP A C 1
ATOM 1439 O O . ASP A 1 180 ? 4.527 15.760 -3.018 1.00 95.88 180 ASP A O 1
ATOM 1443 N N . TYR A 1 181 ? 2.440 15.995 -3.825 1.00 94.25 181 TYR A N 1
ATOM 1444 C CA . TYR A 1 181 ? 2.809 15.912 -5.242 1.00 94.25 181 TYR A CA 1
ATOM 1445 C C . TYR A 1 181 ? 3.543 17.152 -5.773 1.00 94.25 181 TYR A C 1
ATOM 1447 O O . TYR A 1 181 ? 4.285 17.041 -6.753 1.00 94.25 181 TYR A O 1
ATOM 1455 N N . THR A 1 182 ? 3.400 18.310 -5.119 1.00 93.00 182 THR A N 1
ATOM 1456 C CA . THR A 1 182 ? 4.097 19.548 -5.509 1.00 93.00 182 THR A CA 1
ATOM 1457 C C . THR A 1 182 ? 5.578 19.423 -5.186 1.00 93.00 182 THR A C 1
ATOM 1459 O O . THR A 1 182 ? 6.440 19.599 -6.047 1.00 93.00 182 THR A O 1
ATOM 1462 N N . PHE A 1 183 ? 5.882 19.055 -3.940 1.00 93.44 183 PHE A N 1
ATOM 1463 C CA . PHE A 1 183 ? 7.259 18.909 -3.466 1.00 93.44 183 PHE A CA 1
ATOM 1464 C C . PHE A 1 183 ? 7.787 17.477 -3.575 1.00 93.44 183 PHE A C 1
ATOM 1466 O O . PHE A 1 183 ? 8.965 17.237 -3.281 1.00 93.44 183 PHE A O 1
ATOM 1473 N N . LYS A 1 184 ? 6.950 16.532 -4.018 1.00 95.38 184 LYS A N 1
ATOM 1474 C CA . LYS A 1 184 ? 7.258 15.110 -4.216 1.00 95.38 184 LYS A CA 1
ATOM 1475 C C . LYS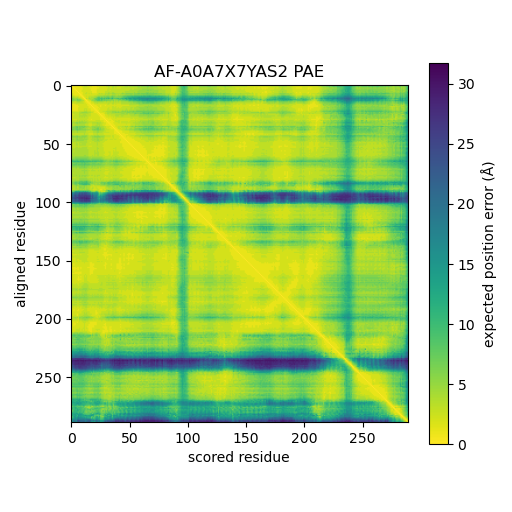 A 1 184 ? 7.878 14.482 -2.960 1.00 95.38 184 LYS A C 1
ATOM 1477 O O . LYS A 1 184 ? 9.020 14.009 -2.991 1.00 95.38 184 LYS A O 1
ATOM 1482 N N . ARG A 1 185 ? 7.191 14.591 -1.821 1.00 94.44 185 ARG A N 1
ATOM 1483 C CA . ARG A 1 185 ? 7.676 14.103 -0.516 1.00 94.44 185 ARG A CA 1
ATOM 1484 C C . ARG A 1 185 ? 6.535 13.631 0.379 1.00 94.44 185 ARG A C 1
ATOM 1486 O O . ARG A 1 185 ? 5.430 14.153 0.301 1.00 94.44 185 ARG A O 1
ATOM 1493 N N . TRP A 1 186 ? 6.838 12.702 1.275 1.00 95.31 186 TRP A N 1
ATOM 1494 C CA . TRP A 1 186 ? 5.927 12.282 2.337 1.00 95.31 186 TRP A CA 1
ATOM 1495 C C . TRP A 1 186 ? 5.807 13.365 3.413 1.00 95.31 186 TRP A C 1
ATOM 1497 O O . TRP A 1 186 ? 6.818 13.950 3.813 1.00 95.31 186 TRP A O 1
ATOM 1507 N N . ILE A 1 187 ? 4.582 13.632 3.866 1.00 95.81 187 ILE A N 1
ATOM 1508 C CA . ILE A 1 187 ? 4.273 14.639 4.885 1.00 95.81 187 ILE A CA 1
ATOM 1509 C C . ILE A 1 187 ? 3.691 13.964 6.120 1.00 95.81 187 ILE A C 1
ATOM 1511 O O . ILE A 1 187 ? 2.779 13.148 6.020 1.00 95.81 187 ILE A O 1
ATOM 1515 N N . ASP A 1 188 ? 4.221 14.314 7.286 1.00 95.25 188 ASP A N 1
ATOM 1516 C CA . ASP A 1 188 ? 3.678 13.888 8.572 1.00 95.25 188 ASP A CA 1
ATOM 1517 C C . ASP A 1 188 ? 2.485 14.763 8.961 1.00 95.25 188 ASP A C 1
ATOM 1519 O O . ASP A 1 188 ? 2.497 15.966 8.701 1.00 95.25 188 ASP A O 1
ATOM 1523 N N . ASP A 1 189 ? 1.495 14.186 9.639 1.00 95.50 189 ASP A N 1
ATOM 1524 C CA . ASP A 1 189 ? 0.318 14.934 10.088 1.00 95.50 189 ASP A CA 1
ATOM 1525 C C . ASP A 1 189 ? -0.174 14.476 11.468 1.00 95.50 189 ASP A C 1
ATOM 1527 O O . ASP A 1 189 ? 0.058 13.337 11.888 1.00 95.50 189 ASP A O 1
ATOM 1531 N N . GLN A 1 190 ? -0.841 15.376 12.193 1.00 96.75 190 GLN A N 1
ATOM 1532 C CA . GLN A 1 190 ? -1.511 15.067 13.452 1.00 96.75 190 GLN A CA 1
ATOM 1533 C C . GLN A 1 190 ? -2.998 14.817 13.218 1.00 96.75 190 GLN A C 1
ATOM 1535 O O . GLN A 1 190 ? -3.771 15.741 12.974 1.00 96.75 190 GLN A O 1
ATOM 1540 N N . VAL A 1 191 ? -3.415 13.568 13.395 1.00 97.12 191 VAL A N 1
ATOM 1541 C CA . VAL A 1 191 ? -4.792 13.127 13.139 1.00 97.12 191 VAL A CA 1
ATOM 1542 C C . VAL A 1 191 ? -5.412 12.495 14.381 1.00 97.12 191 VAL A C 1
ATOM 1544 O O . VAL A 1 191 ? -4.711 12.094 15.310 1.00 97.12 191 VAL A O 1
ATOM 1547 N N . LEU A 1 192 ? -6.742 12.415 14.414 1.00 98.06 192 LEU A N 1
ATOM 1548 C CA . LEU A 1 192 ? -7.478 11.676 15.440 1.00 98.06 192 LEU A CA 1
ATOM 1549 C C . LEU A 1 192 ? -7.611 10.212 15.019 1.00 98.06 192 LEU A C 1
ATOM 1551 O O . LEU A 1 192 ? -8.171 9.943 13.958 1.00 98.06 192 LEU A O 1
ATOM 1555 N N . LEU A 1 193 ? -7.113 9.289 15.843 1.00 98.00 193 LEU A N 1
ATOM 1556 C CA . LEU A 1 193 ? -7.252 7.845 15.634 1.00 98.00 193 LEU A CA 1
ATOM 1557 C C . LEU A 1 193 ? -7.501 7.106 16.960 1.00 98.00 193 LEU A C 1
ATOM 1559 O O . LEU A 1 193 ? -7.077 7.592 18.020 1.00 98.00 193 LEU A O 1
ATOM 1563 N N . PRO A 1 194 ? -8.170 5.939 16.921 1.00 97.56 194 PRO A N 1
ATOM 1564 C CA . PRO A 1 194 ? -8.218 5.015 18.051 1.00 97.56 194 PRO A CA 1
ATOM 1565 C C . PRO A 1 194 ? -6.827 4.424 18.328 1.00 97.56 194 PRO A C 1
ATOM 1567 O O . PRO A 1 194 ? -5.964 4.381 17.447 1.00 97.56 194 PRO A O 1
ATOM 1570 N N . LEU A 1 195 ? -6.596 3.981 19.566 1.00 96.12 195 LEU A N 1
ATOM 1571 C CA . LEU A 1 195 ? -5.286 3.515 20.031 1.00 96.12 195 LEU A CA 1
ATOM 1572 C C . LEU A 1 195 ? -5.306 2.036 20.390 1.00 96.12 195 LEU A C 1
ATOM 1574 O O . LEU A 1 195 ? -6.123 1.603 21.187 1.00 96.12 195 LEU A O 1
ATOM 1578 N N . ASN A 1 196 ? -4.330 1.288 19.897 1.00 94.75 196 ASN A N 1
ATOM 1579 C CA . ASN A 1 196 ? -4.139 -0.118 20.200 1.00 94.75 196 ASN A CA 1
ATOM 1580 C C . ASN A 1 196 ? -3.414 -0.307 21.550 1.00 94.75 196 ASN A C 1
ATOM 1582 O O . ASN A 1 196 ? -2.193 -0.094 21.612 1.00 94.75 196 ASN A O 1
ATOM 1586 N N . PRO A 1 197 ? -4.090 -0.766 22.619 1.00 93.19 197 PRO A N 1
ATOM 1587 C CA . PRO A 1 197 ? -3.444 -0.946 23.920 1.00 93.19 197 PRO A CA 1
ATOM 1588 C C . PRO A 1 197 ? -2.423 -2.095 23.923 1.00 93.19 197 PRO A C 1
ATOM 1590 O O . PRO A 1 197 ? -1.482 -2.080 24.717 1.00 93.19 197 PRO A O 1
ATOM 1593 N N . TYR A 1 198 ? -2.529 -3.046 22.988 1.00 91.12 198 TYR A N 1
ATOM 1594 C CA . TYR A 1 198 ? -1.629 -4.199 22.861 1.00 91.12 198 TYR A CA 1
ATOM 1595 C C . TYR A 1 198 ? -0.333 -3.875 22.105 1.00 91.12 198 TYR A C 1
ATOM 1597 O O . TYR A 1 198 ? 0.648 -4.610 22.212 1.00 91.12 198 TYR A O 1
ATOM 1605 N N . LYS A 1 199 ? -0.291 -2.753 21.372 1.00 87.06 199 LYS A N 1
ATOM 1606 C CA . LYS A 1 199 ? 0.879 -2.290 20.606 1.00 87.06 199 LYS A CA 1
ATOM 1607 C C . LYS A 1 199 ? 1.376 -0.923 21.096 1.00 87.06 199 LYS A C 1
ATOM 1609 O O . LYS A 1 199 ? 1.560 0.006 20.318 1.00 87.06 199 LYS A O 1
ATOM 1614 N N . LYS A 1 200 ? 1.618 -0.787 22.408 1.00 88.12 200 LYS A N 1
ATOM 1615 C CA . LYS A 1 200 ? 2.148 0.445 23.043 1.00 88.12 200 LYS A CA 1
ATOM 1616 C C . LYS A 1 200 ? 1.322 1.705 22.729 1.00 88.12 200 LYS A C 1
ATOM 1618 O O . LYS A 1 200 ? 1.891 2.782 22.562 1.00 88.12 200 LYS A O 1
ATOM 1623 N N . ASN A 1 201 ? -0.003 1.581 22.659 1.00 89.69 201 ASN A N 1
ATOM 1624 C CA . ASN A 1 201 ? -0.906 2.672 22.280 1.00 89.69 201 ASN A CA 1
ATOM 1625 C C . ASN A 1 201 ? -0.613 3.252 20.883 1.00 89.69 201 ASN A C 1
ATOM 1627 O O . ASN A 1 201 ? -0.768 4.455 20.666 1.00 89.69 201 ASN A O 1
ATOM 1631 N N . SER A 1 202 ? -0.178 2.418 19.932 1.00 91.25 202 SER A N 1
ATOM 1632 C CA . SER A 1 202 ? -0.047 2.816 18.528 1.00 91.25 202 SER A CA 1
ATOM 1633 C C . SER A 1 202 ? -1.419 3.122 17.915 1.00 91.25 202 SER A C 1
ATOM 1635 O O . SER A 1 202 ? -2.412 2.538 18.345 1.00 91.25 202 SER A O 1
ATOM 1637 N N . PRO A 1 203 ? -1.511 3.980 16.887 1.00 94.75 203 PRO A N 1
ATOM 1638 C CA . PRO A 1 203 ? -2.766 4.167 16.164 1.00 94.75 203 PRO A CA 1
ATOM 1639 C C . PRO A 1 203 ? -3.280 2.862 15.542 1.00 94.75 203 PRO A C 1
ATOM 1641 O O . PRO A 1 203 ? -2.479 2.011 15.147 1.00 94.75 203 PRO A O 1
ATOM 1644 N N . VAL A 1 204 ? -4.602 2.743 15.413 1.00 96.19 204 VAL A N 1
ATOM 1645 C CA . VAL A 1 204 ? -5.270 1.738 14.572 1.00 96.19 204 VAL A CA 1
ATOM 1646 C C . VAL A 1 204 ? -5.881 2.434 13.362 1.00 96.19 204 VAL A C 1
ATOM 1648 O O . VAL A 1 204 ? -6.520 3.475 13.507 1.00 96.19 204 VAL A O 1
ATOM 1651 N N . ILE A 1 205 ? -5.679 1.858 12.181 1.00 96.81 205 ILE A N 1
ATOM 1652 C CA . ILE A 1 205 ? -6.342 2.249 10.937 1.00 96.81 205 ILE A CA 1
ATOM 1653 C C . ILE A 1 205 ? -7.174 1.051 10.476 1.00 96.81 205 ILE A C 1
ATOM 1655 O O . ILE A 1 205 ? -6.654 -0.054 10.338 1.00 96.81 205 ILE A O 1
ATOM 1659 N N . LEU A 1 206 ? -8.466 1.279 10.264 1.00 97.06 206 LEU A N 1
ATOM 1660 C CA . LEU A 1 206 ? -9.413 0.294 9.758 1.00 97.06 2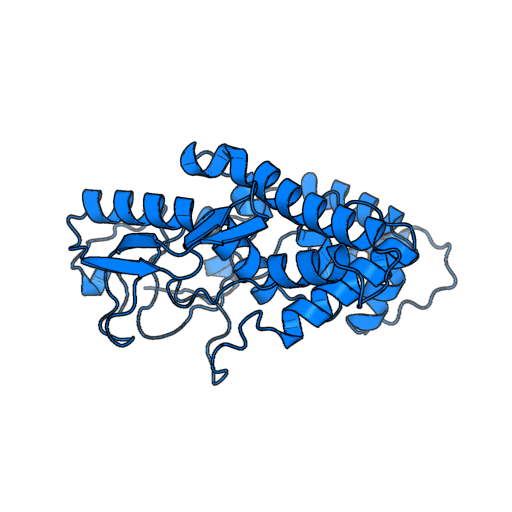06 LEU A CA 1
ATOM 1661 C C . LEU A 1 206 ? -9.461 0.338 8.229 1.00 97.06 206 LEU A C 1
ATOM 1663 O O . LEU A 1 206 ? -9.183 1.365 7.605 1.00 97.06 206 LEU A O 1
ATOM 1667 N N . VAL A 1 207 ? -9.845 -0.787 7.633 1.00 95.94 207 VAL A N 1
ATOM 1668 C CA . VAL A 1 207 ? -9.950 -0.967 6.181 1.00 95.94 207 VAL A CA 1
ATOM 1669 C C . VAL A 1 207 ? -11.281 -1.631 5.831 1.00 95.94 207 VAL A C 1
ATOM 1671 O O . VAL A 1 207 ? -11.768 -2.441 6.623 1.00 95.94 207 VAL A O 1
ATOM 1674 N N . PRO A 1 208 ? -11.877 -1.337 4.667 1.00 95.38 208 PRO A N 1
ATOM 1675 C CA . PRO A 1 208 ? -13.010 -2.107 4.166 1.00 95.38 208 PRO A CA 1
ATOM 1676 C C . PRO A 1 208 ? -12.646 -3.584 3.963 1.00 95.38 208 PRO A C 1
ATOM 1678 O O . PRO A 1 208 ? -11.590 -3.898 3.411 1.00 95.38 208 PRO A O 1
ATOM 1681 N N . LYS A 1 209 ? -13.542 -4.503 4.344 1.00 93.00 209 LYS A N 1
ATOM 1682 C CA . LYS A 1 209 ? -13.412 -5.948 4.072 1.00 93.00 209 LYS A CA 1
ATOM 1683 C C . LYS A 1 209 ? -13.270 -6.224 2.577 1.00 93.00 209 LYS A C 1
ATOM 1685 O O . LYS A 1 209 ? -12.529 -7.118 2.187 1.00 93.00 209 LYS A O 1
ATOM 1690 N N . SER A 1 210 ? -13.965 -5.448 1.745 1.00 91.38 210 SER A N 1
ATOM 1691 C CA . SER A 1 210 ? -13.933 -5.577 0.287 1.00 91.38 210 SER A CA 1
ATOM 1692 C C . SER A 1 210 ? -12.551 -5.334 -0.317 1.00 91.38 210 SER A C 1
ATOM 1694 O O . SER A 1 210 ? -12.308 -5.806 -1.417 1.00 91.38 210 SER A O 1
ATOM 1696 N N . PHE A 1 211 ? -11.646 -4.641 0.383 1.00 93.19 211 PHE A N 1
ATOM 1697 C CA . PHE A 1 211 ? -10.293 -4.366 -0.111 1.00 93.19 211 PHE A CA 1
ATOM 1698 C C . PHE A 1 211 ? -9.305 -5.488 0.214 1.00 93.19 211 PHE A C 1
ATOM 1700 O O . PHE A 1 211 ? -8.163 -5.446 -0.237 1.00 93.19 211 PHE A O 1
ATOM 1707 N N . LEU A 1 212 ? -9.700 -6.458 1.042 1.00 91.62 212 LEU A N 1
ATOM 1708 C CA . LEU A 1 212 ? -8.792 -7.464 1.572 1.00 91.62 212 LEU A CA 1
ATOM 1709 C C . LEU A 1 212 ? -8.787 -8.733 0.732 1.00 91.62 212 LEU A C 1
ATOM 1711 O O . LEU A 1 212 ? -9.829 -9.338 0.473 1.00 91.62 212 LEU A O 1
ATOM 1715 N N . ASN A 1 213 ? -7.582 -9.191 0.407 1.00 87.94 213 ASN A N 1
ATOM 1716 C CA . ASN A 1 213 ? -7.355 -10.425 -0.325 1.00 87.94 213 ASN A CA 1
ATOM 1717 C C . ASN A 1 213 ? -6.168 -11.220 0.253 1.00 87.94 213 ASN A C 1
ATOM 1719 O O . ASN A 1 213 ? -5.400 -10.743 1.092 1.00 87.94 213 ASN A O 1
ATOM 1723 N N . VAL A 1 214 ? -6.037 -12.477 -0.170 1.00 84.69 214 VAL A N 1
ATOM 1724 C CA . VAL A 1 214 ? -4.927 -13.371 0.200 1.00 84.69 214 VAL A CA 1
ATOM 1725 C C . VAL A 1 214 ? -3.731 -13.200 -0.731 1.00 84.69 214 VAL A C 1
ATOM 1727 O O . VAL A 1 214 ? -2.591 -13.281 -0.273 1.00 84.69 214 VAL A O 1
ATOM 1730 N N . LEU A 1 215 ? -4.007 -12.958 -2.008 1.00 80.62 215 LEU A N 1
ATOM 1731 C CA . LEU A 1 215 ? -3.064 -12.571 -3.050 1.00 80.62 215 LEU A CA 1
ATOM 1732 C C . LEU A 1 215 ? -3.748 -11.487 -3.894 1.00 80.62 215 LEU A C 1
ATOM 1734 O O . LEU A 1 215 ? -4.969 -11.559 -4.024 1.00 80.62 215 LEU A O 1
ATOM 1738 N N . PRO A 1 216 ? -3.015 -10.517 -4.458 1.00 80.50 216 PRO A N 1
ATOM 1739 C CA . PRO A 1 216 ? -3.591 -9.562 -5.399 1.00 80.50 216 PRO A CA 1
ATOM 1740 C C . PRO A 1 216 ? -4.150 -10.288 -6.628 1.00 80.50 216 PRO A C 1
ATOM 1742 O O . PRO A 1 216 ? -3.604 -11.324 -7.024 1.00 80.50 216 PRO A O 1
ATOM 1745 N N . GLU A 1 217 ? -5.204 -9.750 -7.249 1.00 81.69 217 GLU A N 1
ATOM 1746 C CA . GLU A 1 217 ? -5.777 -10.335 -8.476 1.00 81.69 217 GLU A CA 1
ATOM 1747 C C . GLU A 1 217 ? -4.729 -10.474 -9.595 1.00 81.69 217 GLU A C 1
ATOM 1749 O O . GLU A 1 217 ? -4.657 -11.503 -10.264 1.00 81.69 217 GLU A O 1
ATOM 1754 N N . ILE A 1 218 ? -3.861 -9.473 -9.746 1.00 81.19 218 ILE A N 1
ATOM 1755 C CA . ILE A 1 218 ? -2.700 -9.501 -10.640 1.00 81.19 218 ILE A CA 1
ATOM 1756 C C . ILE A 1 218 ? -1.486 -9.971 -9.830 1.00 81.19 218 ILE A C 1
ATOM 1758 O O . ILE A 1 218 ? -0.979 -9.249 -8.970 1.00 81.19 218 ILE A O 1
ATOM 1762 N N . ASN A 1 219 ? -1.007 -11.191 -10.081 1.00 87.12 219 ASN A N 1
ATOM 1763 C CA . ASN A 1 219 ? 0.136 -11.757 -9.365 1.00 87.12 219 ASN A CA 1
ATOM 1764 C C . ASN A 1 219 ? 0.982 -12.677 -10.264 1.00 87.12 219 ASN A C 1
ATOM 1766 O O . ASN A 1 219 ? 0.534 -13.133 -11.313 1.00 87.12 219 ASN A O 1
ATOM 1770 N N . SER A 1 220 ? 2.228 -12.930 -9.851 1.00 84.38 220 SER A N 1
ATOM 1771 C CA . SER A 1 220 ? 3.208 -13.693 -10.641 1.00 84.38 220 SER A CA 1
ATOM 1772 C C . SER A 1 220 ? 2.830 -15.165 -10.821 1.00 84.38 220 SER A C 1
ATOM 1774 O O . SER A 1 220 ? 3.142 -15.736 -11.866 1.00 84.38 220 SER A O 1
ATOM 1776 N N . ASP A 1 221 ? 2.163 -15.765 -9.832 1.00 85.38 221 ASP A N 1
ATOM 1777 C CA . ASP A 1 221 ? 1.780 -17.178 -9.867 1.00 85.38 221 ASP A CA 1
ATOM 1778 C C . ASP A 1 221 ? 0.693 -17.403 -10.933 1.00 85.38 221 ASP A C 1
ATOM 1780 O O . ASP A 1 221 ? 0.866 -18.224 -11.833 1.00 85.38 221 ASP A O 1
ATOM 1784 N N . ASP A 1 222 ? -0.376 -16.599 -10.908 1.00 85.56 222 ASP A N 1
ATOM 1785 C CA . ASP A 1 222 ? -1.474 -16.674 -11.885 1.00 85.56 222 ASP A CA 1
ATOM 1786 C C . ASP A 1 222 ? -1.033 -16.274 -13.305 1.00 85.56 222 ASP A C 1
ATOM 1788 O O . ASP A 1 222 ? -1.469 -16.879 -14.289 1.00 85.56 222 ASP A O 1
ATOM 1792 N N . PHE A 1 223 ? -0.111 -15.311 -13.431 1.00 86.31 223 PHE A N 1
ATOM 1793 C CA . PHE A 1 223 ? 0.514 -14.986 -14.717 1.00 86.31 223 PHE A CA 1
ATOM 1794 C C . PHE A 1 223 ? 1.260 -16.194 -15.305 1.00 86.31 223 PHE A C 1
ATOM 1796 O O . PHE A 1 223 ? 1.043 -16.549 -16.466 1.00 86.31 223 PHE A O 1
ATOM 1803 N N . SER A 1 224 ? 2.092 -16.865 -14.499 1.00 84.31 224 SER A N 1
ATOM 1804 C CA . SER A 1 224 ? 2.843 -18.056 -14.921 1.00 84.31 224 SER A CA 1
ATOM 1805 C C . SER A 1 224 ? 1.915 -19.205 -15.326 1.00 84.31 224 SER A C 1
ATOM 1807 O O . SER A 1 224 ? 2.110 -19.822 -16.376 1.00 84.31 224 SER A O 1
ATOM 1809 N N . GLU A 1 225 ? 0.857 -19.464 -14.550 1.00 84.81 225 GLU A N 1
ATOM 1810 C CA . GLU A 1 225 ? -0.142 -20.489 -14.875 1.00 84.81 225 GLU A CA 1
ATOM 1811 C C . GLU A 1 225 ? -0.895 -20.177 -16.177 1.00 84.81 225 GLU A C 1
ATOM 1813 O O . GLU A 1 225 ? -1.071 -21.062 -17.023 1.00 84.81 225 GLU A O 1
ATOM 1818 N N . THR A 1 226 ? -1.301 -18.918 -16.371 1.00 83.75 226 THR A N 1
ATOM 1819 C CA . THR A 1 226 ? -2.003 -18.473 -17.584 1.00 83.75 226 THR A CA 1
ATOM 1820 C C . THR A 1 226 ? -1.112 -18.607 -18.817 1.00 83.75 226 THR A C 1
ATOM 1822 O O . THR A 1 226 ? -1.563 -19.113 -19.848 1.00 83.75 226 THR A O 1
ATOM 1825 N N . MET A 1 227 ? 0.162 -18.222 -18.706 1.00 81.75 227 MET A N 1
ATOM 1826 C CA . MET A 1 227 ? 1.150 -18.370 -19.775 1.00 81.75 227 MET A CA 1
ATOM 1827 C C . MET A 1 227 ? 1.347 -19.845 -20.147 1.00 81.75 227 MET A C 1
ATOM 1829 O O . MET A 1 227 ? 1.201 -20.206 -21.315 1.00 81.75 227 MET A O 1
ATOM 1833 N N . GLN A 1 228 ? 1.571 -20.718 -19.158 1.00 76.12 228 GLN A N 1
ATOM 1834 C CA . GLN A 1 228 ? 1.719 -22.161 -19.387 1.00 76.12 228 GLN A CA 1
ATOM 1835 C C . GLN A 1 228 ? 0.484 -22.775 -20.058 1.00 76.12 228 GLN A C 1
ATOM 1837 O O . GLN A 1 228 ? 0.603 -23.674 -20.894 1.00 76.12 228 GLN A O 1
ATOM 1842 N N . LEU A 1 229 ? -0.721 -22.331 -19.686 1.00 72.06 229 LEU A N 1
ATOM 1843 C CA . LEU A 1 229 ? -1.952 -22.795 -20.319 1.00 72.06 229 LEU A CA 1
ATOM 1844 C C . LEU A 1 229 ? -2.045 -22.317 -21.773 1.00 72.06 229 LEU A C 1
ATOM 1846 O O . LEU A 1 229 ? -2.368 -23.116 -22.652 1.00 72.06 229 LEU A O 1
ATOM 1850 N N . ALA A 1 230 ? -1.748 -21.042 -22.029 1.00 72.44 230 ALA A N 1
ATOM 1851 C CA . ALA A 1 230 ? -1.766 -20.470 -23.371 1.00 72.44 230 ALA A CA 1
ATOM 1852 C C . ALA A 1 230 ? -0.774 -21.184 -24.304 1.00 72.44 230 ALA A C 1
ATOM 1854 O O . ALA A 1 230 ? -1.134 -21.512 -25.433 1.00 72.44 230 ALA A O 1
ATOM 1855 N N . GLU A 1 231 ? 0.431 -21.499 -23.827 1.00 70.88 231 GLU A N 1
ATOM 1856 C CA . GLU A 1 231 ? 1.429 -22.266 -24.583 1.00 70.88 231 GLU A CA 1
ATOM 1857 C C . GLU A 1 231 ? 0.955 -23.682 -24.912 1.00 70.88 231 GLU A C 1
ATOM 1859 O O . GLU A 1 231 ? 1.013 -24.097 -26.072 1.00 70.88 231 GLU A O 1
ATOM 1864 N N . ARG A 1 232 ? 0.412 -24.410 -23.922 1.00 63.84 232 ARG A N 1
ATOM 1865 C CA . ARG A 1 232 ? -0.149 -25.758 -24.137 1.00 63.84 232 ARG A CA 1
ATOM 1866 C C . ARG A 1 232 ? -1.251 -25.769 -25.193 1.00 63.84 232 ARG A C 1
ATOM 1868 O O . ARG A 1 232 ? -1.411 -26.768 -25.882 1.00 63.84 232 ARG A O 1
ATOM 1875 N N . LEU A 1 233 ? -2.024 -24.688 -25.298 1.00 58.62 233 LEU A N 1
ATOM 1876 C CA . LEU A 1 233 ? -3.087 -24.553 -26.294 1.00 58.62 233 LEU A CA 1
ATOM 1877 C C . LEU A 1 233 ? -2.558 -24.145 -27.677 1.00 58.62 233 LEU A C 1
ATOM 1879 O O . LEU A 1 233 ? -3.169 -24.515 -28.678 1.00 58.62 233 LEU A O 1
ATOM 1883 N N . ARG A 1 234 ? -1.448 -23.394 -27.749 1.00 64.75 234 ARG A N 1
ATOM 1884 C CA . ARG A 1 234 ? -0.878 -22.892 -29.012 1.00 64.75 234 ARG A CA 1
ATOM 1885 C C . ARG A 1 234 ? 0.006 -23.916 -29.744 1.00 64.75 234 ARG A C 1
ATOM 1887 O O . ARG A 1 234 ? 0.244 -23.705 -30.921 1.00 64.75 234 ARG A O 1
ATOM 1894 N N . ASN A 1 235 ? 0.462 -25.009 -29.117 1.00 57.53 235 ASN A N 1
ATOM 1895 C CA . ASN A 1 235 ? 1.372 -26.029 -29.698 1.00 57.53 235 ASN A CA 1
ATOM 1896 C C . ASN A 1 235 ? 2.704 -25.498 -30.296 1.00 57.53 235 ASN A C 1
ATOM 1898 O O . ASN A 1 235 ? 3.482 -26.298 -30.810 1.00 57.53 235 ASN A O 1
ATOM 1902 N N . ASP A 1 236 ? 2.989 -24.192 -30.218 1.00 52.50 236 ASP A N 1
ATOM 1903 C CA . ASP A 1 236 ? 3.914 -23.506 -31.138 1.00 52.50 236 ASP A CA 1
ATOM 1904 C C . ASP A 1 236 ? 5.132 -22.823 -30.483 1.00 52.50 236 ASP A C 1
ATOM 1906 O O . ASP A 1 236 ? 5.748 -21.953 -31.094 1.00 52.50 236 ASP A O 1
ATOM 1910 N N . PHE A 1 237 ? 5.570 -23.219 -29.283 1.00 47.34 237 PHE A N 1
ATOM 1911 C CA . PHE A 1 237 ? 6.850 -22.728 -28.743 1.00 47.34 237 PHE A CA 1
ATOM 1912 C C . PHE A 1 237 ? 7.728 -23.833 -28.141 1.00 47.34 237 PHE A C 1
ATOM 1914 O O . PHE A 1 237 ? 7.309 -24.588 -27.272 1.00 47.34 237 PHE A O 1
ATOM 1921 N N . ASN A 1 238 ? 8.995 -23.861 -28.577 1.00 46.62 238 ASN A N 1
ATOM 1922 C CA . ASN A 1 238 ? 10.114 -24.663 -28.049 1.00 46.62 238 ASN A CA 1
ATOM 1923 C C . ASN A 1 238 ? 10.587 -24.220 -26.645 1.00 46.62 238 ASN A C 1
ATOM 1925 O O . ASN A 1 238 ? 11.685 -24.583 -26.221 1.00 46.62 238 ASN A O 1
ATOM 1929 N N . TYR A 1 239 ? 9.815 -23.397 -25.934 1.00 49.81 239 TYR A N 1
ATOM 1930 C CA . TYR A 1 239 ? 10.121 -23.057 -24.551 1.00 49.81 239 TYR A CA 1
ATOM 1931 C C . TYR A 1 239 ? 9.613 -24.206 -23.680 1.00 49.81 239 TYR A C 1
ATOM 1933 O O . TYR A 1 239 ? 8.418 -24.344 -23.440 1.00 49.81 239 TYR A O 1
ATOM 1941 N N . GLU A 1 240 ? 10.518 -25.064 -23.210 1.00 51.31 240 GLU A N 1
ATOM 1942 C CA . GLU A 1 240 ? 10.234 -25.872 -22.025 1.00 51.31 240 GLU A CA 1
ATOM 1943 C C . GLU A 1 240 ? 10.063 -24.898 -20.854 1.00 51.31 240 GLU A C 1
ATOM 1945 O O . GLU A 1 240 ? 11.016 -24.580 -20.141 1.00 51.31 240 GLU A O 1
ATOM 1950 N N . VAL A 1 241 ? 8.855 -24.357 -20.683 1.00 54.41 241 VAL A N 1
ATOM 1951 C CA . VAL A 1 241 ? 8.504 -23.619 -19.475 1.00 54.41 241 VAL A CA 1
ATOM 1952 C C . VAL A 1 241 ? 8.493 -24.635 -18.348 1.00 54.41 241 VAL A C 1
ATOM 1954 O O . VAL A 1 241 ? 7.548 -25.407 -18.163 1.00 54.41 241 VAL A O 1
ATOM 1957 N N . ASP A 1 242 ? 9.624 -24.684 -17.650 1.00 57.12 242 ASP A N 1
ATOM 1958 C CA . ASP A 1 242 ? 9.816 -25.507 -16.473 1.00 57.12 242 ASP A CA 1
ATOM 1959 C C . ASP A 1 242 ? 8.664 -25.228 -15.500 1.00 57.12 242 ASP A C 1
ATOM 1961 O O . ASP A 1 242 ? 8.349 -24.078 -15.187 1.00 57.12 242 ASP A O 1
ATOM 1965 N N . ARG A 1 243 ? 8.006 -26.281 -15.009 1.00 58.88 243 ARG A N 1
ATOM 1966 C CA . ARG A 1 243 ? 6.847 -26.142 -14.108 1.00 58.88 243 ARG A CA 1
ATOM 1967 C C . ARG A 1 243 ? 7.205 -25.434 -12.797 1.00 58.88 243 ARG A C 1
ATOM 1969 O O . ARG A 1 243 ? 6.300 -25.037 -12.072 1.00 58.88 243 ARG A O 1
ATOM 1976 N N . ASN A 1 244 ? 8.499 -25.273 -12.515 1.00 65.00 244 ASN A N 1
ATOM 1977 C CA . ASN A 1 244 ? 9.043 -24.653 -11.315 1.00 65.00 244 ASN A CA 1
ATOM 1978 C C . ASN A 1 244 ? 9.880 -23.400 -11.626 1.00 65.00 244 ASN A C 1
ATOM 1980 O O . ASN A 1 244 ? 10.956 -23.227 -11.047 1.00 65.00 244 ASN A O 1
ATOM 1984 N N . LEU A 1 245 ? 9.434 -22.532 -12.544 1.00 72.56 245 LEU A N 1
ATOM 1985 C CA . LEU A 1 245 ? 10.074 -21.224 -12.699 1.00 72.56 245 LEU A CA 1
ATOM 1986 C C . LEU A 1 245 ? 10.068 -20.472 -11.362 1.00 72.56 245 LEU A C 1
ATOM 1988 O O . LEU A 1 245 ? 9.026 -20.296 -10.730 1.00 72.56 245 LEU A O 1
ATOM 1992 N N . ASP A 1 246 ? 11.246 -20.024 -10.941 1.00 82.12 246 ASP A N 1
ATOM 1993 C CA . ASP A 1 246 ? 11.363 -19.078 -9.842 1.00 82.12 246 ASP A CA 1
ATOM 1994 C C . ASP A 1 246 ? 10.854 -17.689 -10.268 1.00 82.12 246 ASP A C 1
ATOM 1996 O O . ASP A 1 246 ? 10.664 -17.377 -11.449 1.00 82.12 246 ASP A O 1
ATOM 2000 N N . LYS A 1 247 ? 10.608 -16.833 -9.275 1.00 82.94 247 LYS A N 1
ATOM 2001 C CA . LYS A 1 247 ? 10.045 -15.498 -9.497 1.00 82.94 247 LYS A CA 1
ATOM 2002 C C . LYS A 1 247 ? 10.951 -14.597 -10.342 1.00 82.94 247 LYS A C 1
ATOM 2004 O O . LYS A 1 247 ? 10.448 -13.727 -11.048 1.00 82.94 247 LYS A O 1
ATOM 2009 N N . GLU A 1 248 ? 12.262 -14.803 -10.272 1.00 84.94 248 GLU A N 1
ATOM 2010 C CA . GLU A 1 248 ? 13.245 -14.039 -11.040 1.00 84.94 248 GLU A CA 1
ATOM 2011 C C . GLU A 1 248 ? 13.098 -14.327 -12.540 1.00 84.94 248 GLU A C 1
ATOM 2013 O O . GLU A 1 248 ? 12.963 -13.399 -13.340 1.00 84.94 248 GLU A O 1
ATOM 2018 N N . LYS A 1 249 ? 12.996 -15.606 -12.921 1.00 85.25 249 LYS A N 1
ATOM 2019 C CA . LYS A 1 249 ? 12.750 -16.010 -14.313 1.00 85.25 249 LYS A CA 1
ATOM 2020 C C . LYS A 1 249 ? 11.395 -15.541 -14.827 1.00 85.25 249 LYS A C 1
ATOM 2022 O O . LYS A 1 249 ? 11.317 -15.081 -15.964 1.00 85.25 249 LYS A O 1
ATOM 2027 N N . ILE A 1 250 ? 10.340 -15.622 -14.008 1.00 85.81 250 ILE A N 1
ATOM 2028 C CA . ILE A 1 250 ? 9.010 -15.110 -14.385 1.00 85.81 250 ILE A CA 1
ATOM 2029 C C . ILE A 1 250 ? 9.096 -13.615 -14.710 1.00 85.81 250 ILE A C 1
ATOM 2031 O O . ILE A 1 250 ? 8.610 -13.190 -15.758 1.00 85.81 250 ILE A O 1
ATOM 2035 N N . ALA A 1 251 ? 9.757 -12.829 -13.856 1.00 87.25 251 ALA A N 1
ATOM 2036 C CA . ALA A 1 251 ? 9.949 -11.400 -14.082 1.00 87.25 251 ALA A CA 1
ATOM 2037 C C . ALA A 1 251 ? 10.754 -11.125 -15.361 1.00 87.25 251 ALA A C 1
ATOM 2039 O O . ALA A 1 251 ? 10.381 -10.256 -16.149 1.00 87.25 251 ALA A O 1
ATOM 2040 N N . GLN A 1 252 ? 11.822 -11.889 -15.612 1.00 86.19 252 GLN A N 1
ATOM 2041 C CA . GLN A 1 252 ? 12.612 -11.751 -16.834 1.00 86.19 252 GLN A CA 1
ATOM 2042 C C . GLN A 1 252 ? 11.771 -12.012 -18.093 1.00 86.19 252 GLN A C 1
ATOM 2044 O O . GLN A 1 252 ? 11.775 -11.182 -19.002 1.00 86.19 252 GLN A O 1
ATOM 2049 N N . ILE A 1 253 ? 11.015 -13.115 -18.127 1.00 86.31 253 ILE A N 1
ATOM 2050 C CA . ILE A 1 253 ? 10.136 -13.461 -19.254 1.00 86.31 253 ILE A CA 1
ATOM 2051 C C . ILE A 1 253 ? 9.076 -12.377 -19.458 1.00 86.31 253 ILE A C 1
ATOM 2053 O O . ILE A 1 253 ? 8.853 -11.954 -20.592 1.00 86.31 253 ILE A O 1
ATOM 2057 N N . ALA A 1 254 ? 8.459 -11.899 -18.373 1.00 87.19 254 ALA A N 1
ATOM 2058 C CA . ALA A 1 254 ? 7.442 -10.852 -18.411 1.00 87.19 254 ALA A CA 1
ATOM 2059 C C . ALA A 1 254 ? 7.986 -9.530 -18.978 1.00 87.19 254 ALA A C 1
ATOM 2061 O O . ALA A 1 254 ? 7.316 -8.879 -19.775 1.00 87.19 254 ALA A O 1
ATOM 2062 N N . ILE A 1 255 ? 9.213 -9.147 -18.610 1.00 87.00 255 ILE A N 1
ATOM 2063 C CA . ILE A 1 255 ? 9.872 -7.944 -19.138 1.00 87.00 255 ILE A CA 1
ATOM 2064 C C . ILE A 1 255 ? 10.246 -8.119 -20.616 1.00 87.00 255 ILE A C 1
ATOM 2066 O O . ILE A 1 255 ? 10.099 -7.186 -21.403 1.00 87.00 255 ILE A O 1
ATOM 2070 N N . GLU A 1 256 ? 10.751 -9.292 -21.003 1.00 86.69 256 GLU A N 1
ATOM 2071 C CA . GLU A 1 256 ? 11.131 -9.592 -22.389 1.00 86.69 256 GLU A CA 1
ATOM 2072 C C . GLU A 1 256 ? 9.921 -9.709 -23.324 1.00 86.69 256 GLU A C 1
ATOM 2074 O O . GLU A 1 256 ? 10.035 -9.398 -24.507 1.00 86.69 256 GLU A O 1
ATOM 2079 N N . ASN A 1 257 ? 8.763 -10.097 -22.783 1.00 86.94 257 ASN A N 1
ATOM 2080 C CA . ASN A 1 257 ? 7.529 -10.350 -23.520 1.00 86.94 257 ASN A CA 1
ATOM 2081 C C . ASN A 1 257 ? 6.359 -9.571 -22.906 1.00 86.94 257 ASN A C 1
ATOM 2083 O O . ASN A 1 257 ? 5.326 -10.142 -22.559 1.00 86.94 257 ASN A O 1
ATOM 2087 N N . TYR A 1 258 ? 6.511 -8.252 -22.768 1.00 88.19 258 TYR A N 1
ATOM 2088 C CA . TYR A 1 258 ? 5.522 -7.407 -22.087 1.00 88.19 258 TYR A CA 1
ATOM 2089 C C . TYR A 1 258 ? 4.113 -7.463 -22.709 1.00 88.19 258 TYR A C 1
ATOM 2091 O O . TYR A 1 258 ? 3.121 -7.260 -22.013 1.00 88.19 258 TYR A O 1
ATOM 2099 N N . ASP A 1 259 ? 3.982 -7.806 -23.994 1.00 85.50 259 ASP A N 1
ATOM 2100 C CA . ASP A 1 259 ? 2.667 -8.009 -24.614 1.00 85.50 259 ASP A CA 1
ATOM 2101 C C . ASP A 1 259 ? 1.904 -9.210 -24.019 1.00 85.50 259 ASP A C 1
ATOM 2103 O O . ASP A 1 259 ? 0.684 -9.142 -23.896 1.00 85.50 259 ASP A O 1
ATOM 2107 N N . LEU A 1 260 ? 2.596 -10.254 -23.535 1.00 86.62 260 LEU A N 1
ATOM 2108 C CA . LEU A 1 260 ? 1.958 -11.350 -22.790 1.00 86.62 260 LEU A CA 1
ATOM 2109 C C . LEU A 1 260 ? 1.388 -10.869 -21.454 1.00 86.62 260 LEU A C 1
ATOM 2111 O O . LEU A 1 260 ? 0.336 -11.339 -21.024 1.00 86.62 260 LEU A O 1
ATOM 2115 N N . VAL A 1 261 ? 2.070 -9.922 -20.800 1.00 87.44 261 VAL A N 1
ATOM 2116 C CA . VAL A 1 261 ? 1.566 -9.302 -19.569 1.00 87.44 261 VAL A CA 1
ATOM 2117 C C . VAL A 1 261 ? 0.281 -8.540 -19.878 1.00 87.44 261 VAL A C 1
ATOM 2119 O O . VAL A 1 261 ? -0.705 -8.732 -19.177 1.00 87.44 261 VAL A O 1
ATOM 2122 N N . LYS A 1 262 ? 0.234 -7.759 -20.965 1.00 87.31 262 LYS A N 1
ATOM 2123 C CA . LYS A 1 262 ? -0.991 -7.055 -21.383 1.00 87.31 262 LYS A CA 1
ATOM 2124 C C . LYS A 1 262 ? -2.148 -8.01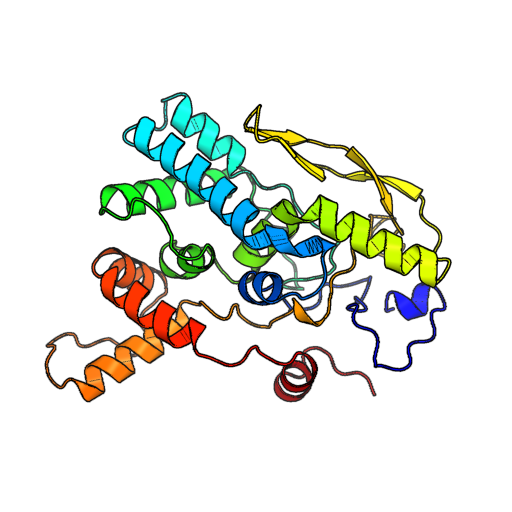1 -21.686 1.00 87.31 262 LYS A C 1
ATOM 2126 O O . LYS A 1 262 ? -3.243 -7.792 -21.177 1.00 87.31 262 LYS A O 1
ATOM 2131 N N . GLU A 1 263 ? -1.909 -9.084 -22.449 1.00 86.88 263 GLU A N 1
ATOM 2132 C CA . GLU A 1 263 ? -2.929 -10.115 -22.720 1.00 86.88 263 GLU A CA 1
ATOM 2133 C C . GLU A 1 263 ? -3.473 -10.717 -21.411 1.00 86.88 263 GLU A C 1
ATOM 2135 O O . GLU A 1 263 ? -4.683 -10.888 -21.251 1.00 86.88 263 GLU A O 1
ATOM 2140 N N . TYR A 1 264 ? -2.589 -11.002 -20.451 1.00 88.69 264 TYR A N 1
ATOM 2141 C CA . TYR A 1 264 ? -2.971 -11.489 -19.127 1.00 88.69 264 TYR A CA 1
ATOM 2142 C C . TYR A 1 264 ? -3.822 -10.473 -18.351 1.00 88.69 264 TYR A C 1
ATOM 2144 O O . TYR A 1 264 ? -4.862 -10.841 -17.802 1.00 88.69 264 TYR A O 1
ATOM 2152 N N . ILE A 1 265 ? -3.429 -9.197 -18.339 1.00 87.62 265 ILE A N 1
ATOM 2153 C CA . ILE A 1 265 ? -4.188 -8.125 -17.684 1.00 87.62 265 ILE A CA 1
ATOM 2154 C C . ILE A 1 265 ? -5.611 -8.034 -18.249 1.00 87.62 265 ILE A C 1
ATOM 2156 O O . ILE A 1 265 ? -6.567 -8.033 -17.476 1.00 87.62 265 ILE A O 1
ATOM 2160 N N . GLU A 1 266 ? -5.781 -8.061 -19.574 1.00 86.50 266 GLU A N 1
ATOM 2161 C CA . GLU A 1 266 ? -7.110 -8.026 -20.206 1.00 86.50 266 GLU A CA 1
ATOM 2162 C C . GLU A 1 266 ? -8.000 -9.219 -19.814 1.00 86.50 266 GLU A C 1
ATOM 2164 O O . GLU A 1 266 ? -9.233 -9.123 -19.829 1.00 86.50 266 GLU A O 1
ATOM 2169 N N . ILE A 1 267 ? -7.399 -10.373 -19.500 1.00 85.50 267 ILE A N 1
ATOM 2170 C CA . ILE A 1 267 ? -8.120 -11.544 -18.989 1.00 85.50 267 ILE A CA 1
ATOM 2171 C C . ILE A 1 267 ? -8.559 -11.297 -17.545 1.00 85.50 267 ILE A C 1
ATOM 2173 O O . ILE A 1 267 ?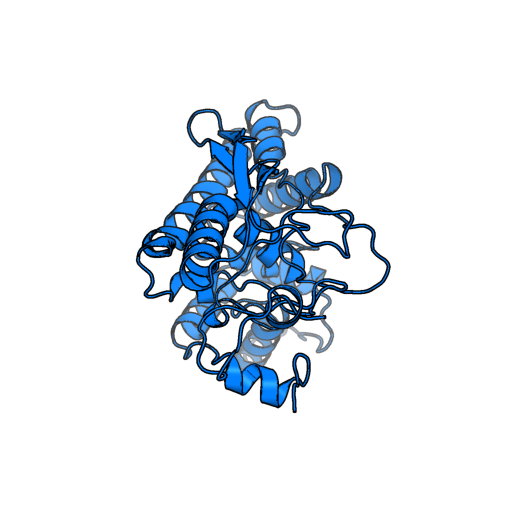 -9.713 -11.575 -17.216 1.00 85.50 267 ILE A O 1
ATOM 2177 N N . VAL A 1 268 ? -7.663 -10.788 -16.693 1.00 84.50 268 VAL A N 1
ATOM 2178 C CA . VAL A 1 268 ? -7.951 -10.513 -15.276 1.00 84.50 268 VAL A CA 1
ATOM 2179 C C . VAL A 1 268 ? -9.037 -9.449 -15.130 1.00 84.50 268 VAL A C 1
ATOM 2181 O O . VAL A 1 268 ? -9.971 -9.645 -14.358 1.00 84.50 268 VAL A O 1
ATOM 2184 N N . GLU A 1 269 ? -9.003 -8.386 -15.935 1.00 83.12 269 GLU A N 1
ATOM 2185 C CA . GLU A 1 269 ? -10.011 -7.317 -15.914 1.00 83.12 269 GLU A CA 1
ATOM 2186 C C . GLU A 1 269 ? -11.441 -7.811 -16.176 1.00 83.12 269 GLU A C 1
ATOM 2188 O O . GLU A 1 269 ? -12.406 -7.227 -15.681 1.00 83.12 269 GLU A O 1
ATOM 2193 N N . LYS A 1 270 ? -11.590 -8.908 -16.927 1.00 84.31 270 LYS A N 1
ATOM 2194 C CA . LYS A 1 270 ? -12.889 -9.527 -17.237 1.00 84.31 270 LYS A CA 1
ATOM 2195 C C . LYS A 1 270 ? -13.395 -10.455 -16.129 1.00 84.31 270 LYS A C 1
ATOM 2197 O O . LYS A 1 270 ? -14.510 -10.966 -16.245 1.00 84.31 270 LYS A O 1
ATOM 2202 N N . ARG A 1 271 ? -12.601 -10.719 -15.085 1.00 82.25 271 ARG A N 1
ATOM 2203 C CA . ARG A 1 271 ? -12.984 -11.600 -13.974 1.00 82.25 271 ARG A CA 1
ATOM 2204 C C . ARG A 1 271 ? -13.868 -10.867 -12.966 1.00 82.25 271 ARG A C 1
ATOM 2206 O O . ARG A 1 271 ? -13.712 -9.674 -12.691 1.00 82.25 271 ARG A O 1
ATOM 2213 N N . ASP A 1 272 ? -14.778 -11.626 -12.362 1.00 70.81 272 ASP A N 1
ATOM 2214 C CA . ASP A 1 272 ? -15.566 -11.142 -11.233 1.00 70.81 272 ASP A CA 1
ATOM 2215 C C . ASP A 1 272 ? -14.660 -10.830 -10.038 1.00 70.81 272 ASP A C 1
ATOM 2217 O O . ASP A 1 272 ? -13.718 -11.567 -9.742 1.00 70.81 272 ASP A O 1
ATOM 2221 N N . ALA A 1 273 ? -14.987 -9.759 -9.311 1.00 64.56 273 ALA A N 1
ATOM 2222 C CA . ALA A 1 273 ? -14.262 -9.404 -8.097 1.00 64.56 273 ALA A CA 1
ATOM 2223 C C . ALA A 1 273 ? -14.378 -10.516 -7.031 1.00 64.56 273 ALA A C 1
ATOM 2225 O O . ALA A 1 273 ? -15.466 -11.080 -6.831 1.00 64.56 273 ALA A O 1
ATOM 2226 N N . PRO A 1 274 ? -13.299 -10.820 -6.293 1.00 65.25 274 PRO A N 1
ATOM 2227 C CA . PRO A 1 274 ? -13.327 -11.792 -5.220 1.00 65.25 274 PRO A CA 1
ATOM 2228 C C . PRO A 1 274 ? -14.259 -11.315 -4.102 1.00 65.25 274 PRO A C 1
ATOM 2230 O O . PRO A 1 274 ? -14.224 -10.176 -3.646 1.00 65.25 274 PRO A O 1
ATOM 2233 N N . ASN A 1 275 ? -15.112 -12.221 -3.627 1.00 74.81 275 ASN A N 1
ATOM 2234 C CA . ASN A 1 275 ? -15.985 -11.958 -2.489 1.00 74.81 275 ASN A CA 1
ATOM 2235 C C . ASN A 1 275 ? -15.263 -12.327 -1.186 1.00 74.81 275 ASN A C 1
ATOM 2237 O O . ASN A 1 275 ? -14.969 -13.507 -0.964 1.00 74.81 275 ASN A O 1
ATOM 2241 N N . PHE A 1 276 ? -15.042 -11.344 -0.308 1.00 76.88 276 PHE A N 1
ATOM 2242 C CA . PHE A 1 276 ? -14.346 -11.527 0.973 1.00 76.88 276 PHE A CA 1
ATOM 2243 C C . PHE A 1 276 ? -14.918 -12.686 1.810 1.00 76.88 276 PHE A C 1
ATOM 2245 O O . PHE A 1 276 ? -14.179 -13.541 2.296 1.00 76.88 276 PHE A O 1
ATOM 2252 N N . GLY A 1 277 ? -16.247 -12.801 1.915 1.00 71.88 277 GLY A N 1
ATOM 2253 C CA . GLY A 1 277 ? -16.894 -13.883 2.666 1.00 71.88 277 GLY A CA 1
ATOM 2254 C C . GLY A 1 277 ? -16.608 -15.279 2.097 1.00 71.88 277 GLY A C 1
ATOM 2255 O O . GLY A 1 277 ? -16.343 -16.220 2.850 1.00 71.88 277 GLY A O 1
ATOM 2256 N N . LYS A 1 278 ? -16.610 -15.434 0.764 1.00 73.00 278 LYS A N 1
ATOM 2257 C CA . LYS A 1 278 ? -16.208 -16.692 0.104 1.00 73.00 278 LYS A CA 1
ATOM 2258 C C . LYS A 1 278 ? -14.719 -16.983 0.310 1.00 73.00 278 LYS A C 1
ATOM 2260 O O . LYS A 1 278 ? -14.356 -18.133 0.563 1.00 73.00 278 LYS A O 1
ATOM 2265 N N . LEU A 1 279 ? -13.875 -15.953 0.236 1.00 78.00 279 LEU A N 1
ATOM 2266 C CA . LEU A 1 279 ? -12.431 -16.060 0.437 1.00 78.00 279 LEU A CA 1
ATOM 2267 C C . LEU A 1 279 ? -12.094 -16.575 1.844 1.00 78.00 279 LEU A C 1
ATOM 2269 O O . LEU A 1 279 ? -11.296 -17.507 1.985 1.00 78.00 279 LEU A O 1
ATOM 2273 N N . MET A 1 280 ? -12.744 -16.036 2.879 1.00 78.69 280 MET A N 1
ATOM 2274 C CA . MET A 1 280 ? -12.490 -16.462 4.257 1.00 78.69 280 MET A CA 1
ATOM 2275 C C . MET A 1 280 ? -12.924 -17.907 4.514 1.00 78.69 280 MET A C 1
ATOM 2277 O O . MET A 1 280 ? -12.169 -18.669 5.119 1.00 78.69 280 MET A O 1
ATOM 2281 N N . LYS A 1 281 ? -14.070 -18.333 3.964 1.00 69.25 281 LYS A N 1
ATOM 2282 C CA . LYS A 1 281 ? -14.533 -19.731 4.049 1.00 69.25 281 LYS A CA 1
ATOM 2283 C C . LYS A 1 281 ? -13.566 -20.719 3.392 1.00 69.25 281 LYS A C 1
ATOM 2285 O O . LYS A 1 281 ? -13.389 -21.820 3.901 1.00 69.25 281 LYS A O 1
ATOM 2290 N N . LYS A 1 282 ? -12.942 -20.335 2.273 1.00 71.75 282 LYS A N 1
ATOM 2291 C CA . LYS A 1 282 ? -11.997 -21.191 1.536 1.00 71.75 282 LYS A CA 1
ATOM 2292 C C . LYS A 1 282 ? -10.639 -21.296 2.230 1.00 71.75 282 LYS A C 1
ATOM 2294 O O . LYS A 1 282 ? -10.015 -22.349 2.192 1.00 71.75 282 LYS A O 1
ATOM 2299 N N . THR A 1 283 ? -10.158 -20.198 2.810 1.00 72.69 283 THR A N 1
ATOM 2300 C CA . THR A 1 283 ? -8.769 -20.102 3.287 1.00 72.69 283 THR A CA 1
ATOM 2301 C C . THR A 1 283 ? -8.606 -20.328 4.784 1.00 72.69 283 THR A C 1
ATOM 2303 O O . THR A 1 283 ? -7.485 -20.572 5.222 1.00 72.69 283 THR A O 1
ATOM 2306 N N . LEU A 1 284 ? -9.691 -20.240 5.564 1.00 67.94 284 LEU A N 1
ATOM 2307 C CA . LEU A 1 284 ? -9.694 -20.377 7.027 1.00 67.94 284 LEU A CA 1
ATOM 2308 C C . LEU A 1 284 ? -8.700 -19.435 7.740 1.00 67.94 284 LEU A C 1
ATOM 2310 O O . LEU A 1 284 ? -8.331 -19.664 8.888 1.00 67.94 284 LEU A O 1
ATOM 2314 N N . ARG A 1 285 ? -8.261 -18.355 7.075 1.00 65.69 285 ARG A N 1
ATOM 2315 C CA . ARG A 1 285 ? -7.334 -17.356 7.647 1.00 65.69 285 ARG A CA 1
ATOM 2316 C C . ARG A 1 285 ? -8.019 -16.382 8.604 1.00 65.69 285 ARG A C 1
ATOM 2318 O O . ARG A 1 285 ? -7.348 -15.674 9.346 1.00 65.69 285 ARG A O 1
ATOM 2325 N N . TYR A 1 286 ? -9.345 -16.357 8.562 1.00 57.31 286 TYR A N 1
ATOM 2326 C CA . TYR A 1 286 ? -10.224 -15.604 9.441 1.00 57.31 286 TYR A CA 1
ATOM 2327 C C . TYR A 1 286 ? -11.464 -16.471 9.636 1.00 57.31 286 TYR A C 1
ATOM 2329 O O . TYR A 1 286 ? -12.283 -16.620 8.730 1.00 57.31 286 TYR A O 1
ATOM 2337 N N . VAL A 1 287 ? -11.531 -17.136 10.783 1.00 46.44 287 VAL A N 1
ATOM 2338 C CA . VAL A 1 287 ? -12.660 -17.971 11.190 1.00 46.44 287 VAL A CA 1
ATOM 2339 C C . VAL A 1 287 ? -13.096 -17.432 12.537 1.00 46.44 287 VAL A C 1
ATOM 2341 O O . VAL A 1 287 ? -12.277 -17.380 13.452 1.00 46.44 287 VAL A O 1
ATOM 2344 N N . TRP A 1 288 ? -14.358 -17.039 12.655 1.00 47.16 288 TRP A N 1
ATOM 2345 C CA . TRP A 1 288 ? -15.007 -16.932 13.954 1.00 47.16 288 TRP A CA 1
ATOM 2346 C C . TRP A 1 288 ? -16.299 -17.742 13.930 1.00 47.16 288 TRP A C 1
ATOM 2348 O O . TRP A 1 288 ? -17.022 -17.739 12.929 1.00 47.16 288 TRP A O 1
ATOM 2358 N N . TYR A 1 289 ? -16.476 -18.502 15.008 1.00 36.16 289 TYR A N 1
ATOM 2359 C CA . TYR A 1 289 ? -17.687 -19.227 15.377 1.00 36.16 289 TYR A CA 1
ATOM 2360 C C . TYR A 1 289 ? -18.593 -18.311 16.190 1.00 36.16 289 TYR A C 1
ATOM 2362 O O . TYR A 1 289 ? -18.029 -17.488 16.945 1.00 36.16 289 TYR A O 1
#

pLDDT: mean 85.8, std 13.37, range [36.16, 98.5]

Solvent-accessible surface area (backbone atoms only — not comparable to full-atom values): 16370 Å² total; per-residue (Å²): 102,37,50,39,67,75,66,71,51,86,82,90,79,82,66,62,58,46,73,37,42,60,78,49,39,40,75,38,29,50,20,66,70,41,43,59,70,46,86,54,76,86,43,65,60,51,51,63,51,55,50,49,54,50,50,54,34,45,52,25,30,59,74,28,72,70,36,74,85,33,68,41,26,48,45,28,29,57,51,53,41,48,63,68,74,84,33,50,34,56,28,86,68,68,95,64,76,77,80,47,44,39,73,71,47,8,48,48,52,45,51,42,53,41,51,44,40,77,64,69,51,77,76,74,94,51,78,47,51,46,36,33,55,28,73,92,35,48,51,61,52,53,14,50,52,47,49,40,75,41,31,51,50,33,43,53,53,30,44,53,52,29,61,75,69,68,50,74,58,45,82,40,81,37,68,38,31,37,74,39,78,89,80,54,38,71,38,66,42,80,43,66,33,37,62,31,77,74,54,83,55,34,55,47,39,45,48,53,35,68,26,45,32,81,60,42,94,60,37,47,68,62,50,52,54,53,50,54,50,53,47,70,72,60,81,76,68,93,67,82,75,59,95,76,66,51,67,61,58,50,12,51,51,38,57,77,39,49,66,58,50,51,57,49,49,63,54,57,73,73,50,79,79,82,52,44,73,62,50,29,72,75,64,62,77,59,77,86,134

Secondary structure (DSSP, 8-state):
-BHHHHTT----S--SB---BTTS-BS-EE-HHHHHT---GGGTTHHHHHHHHHHHHHHHHHHTTT-TTSHHHHHHHHHS-PPP-TTS-BS--SS-----S-HHHHHHHHHHHHHHHHTT----SSGGGHHHHSTT--HHHHHHHHHHHTHHHHHHHHHHHHHHTT---EEEEEEEEEEETTTTEEEEEEEEE-EEGGGTTEE----BGGGEESS-SS-HHHHHHHHHHHHHHH--------TT--HHHHHHHHHHTHHHHHHHHHHHHTSPPPPHHHHHHHH-SS---

Mean predicted aligned error: 6.65 Å

Radius of gyration: 19.88 Å; Cα contacts (8 Å, |Δi|>4): 414; chains: 1; bounding box: 48×46×55 Å

Foldseek 3Di:
DWPCVVQVNDDPPPDQWDTADLQAAFLKFQFQVLLCVDPDPLSVCLFVLLQVLVLQLLVLCVVCLNPCVDPSLVLSLQLQQFDFDPQASHHDTDDDPPPHCHSVVSVQLSVLSNVLVVLPCSGDPGPLCCQQQGPPDFRHNVRSSSCLACQLSLLVVQVVVCVVSVAAWDWDWDWLSHADPVSSHRDIDTGTFAFRPSPVRHGHGMDGLSRIDNGHLRHLVVLLVVVVVVCVVVVDDPDPSPPDDDSVVSNVVCSNCVVSVVVVVVVSVPDDRDDSVVRCVVPVSDDDD